Protein AF-A0A8H4JAE1-F1 (afdb_monomer_lite)

pLDDT: mean 81.35, std 15.91, range [33.56, 97.5]

Organism: NCBI:txid78861

Sequence (205 aa):
MHFPTITKVLLCAAVIGTTSALSIEEEMAPHLGVHVDTVYELMNTTDFGALDATKWAATFDQPVDVLATWSEETKMRMFSTLQELLSIEPEKNKRANTQAQINSADADIKGREQKVLKEVTDDEQQDKIRCTSKTNCVLCIGAAGTAGVGVIASCTATALGEEALTAAPTAGWSTAAVIATWVACIAKPVAAFLVATGVCLKTTT

Radius of gyration: 21.87 Å; chains: 1; bounding box: 53×58×67 Å

Secondary structure (DSSP, 8-state):
-------------------PPPPHHHHHHHHHTS-HHHHHHHHH-S--TTS-GGGGHHHHT--HHHHHT--HHHHHHHHHHHHHHH---TTT-S-B-SHHHHHHHHHHHHHHHHHHHHHHHHHHHHHHHHTTT-HHHHHHHHHHHHHHHHHHHHHHHHHHHHHHHHS-TTT-B-HHHHHHHHHHHHHHHHHHHHHHHHHHHHHH-

Foldseek 3Di:
DDDDDDDPPDDPPPPPPPPPPDDLLRLLCVLQVADSVLSVCLLPDPQQLPRQQLRRCLLQVDDSVLSVPDGSVLSNLLSVLLNVLLDDDPVLQDFALDPVNVVVLLVVLVVSLVVVLVVLVVVLVVLLVLLVPDPQLNVQLVVLSVVLNVQLVCLSVVLSVVQVVPDDNPRGGGSSSSSSNSSSSSSHSSSSSSSSNVCSSVVRD

Structure (mmCIF, N/CA/C/O backbone):
data_AF-A0A8H4JAE1-F1
#
_entry.id   AF-A0A8H4JAE1-F1
#
loop_
_atom_site.group_PDB
_atom_site.id
_atom_site.type_symbol
_atom_site.label_atom_id
_atom_site.label_alt_id
_atom_site.label_comp_id
_atom_site.label_asym_id
_atom_site.label_entity_id
_atom_site.label_seq_id
_atom_site.pdbx_PDB_ins_code
_atom_site.Cartn_x
_atom_site.Cartn_y
_atom_site.Cartn_z
_atom_site.occupancy
_atom_site.B_iso_or_equiv
_atom_site.auth_seq_id
_atom_site.auth_comp_id
_atom_site.auth_asym_id
_atom_site.auth_atom_id
_atom_site.pdbx_PDB_model_num
ATOM 1 N N . MET A 1 1 ? 37.209 -48.317 -39.074 1.00 35.75 1 MET A N 1
ATOM 2 C CA . MET A 1 1 ? 36.353 -47.757 -38.007 1.00 35.75 1 MET A CA 1
ATOM 3 C C . MET A 1 1 ? 36.081 -46.305 -38.368 1.00 35.75 1 MET A C 1
ATOM 5 O O . MET A 1 1 ? 37.018 -45.525 -38.408 1.00 35.75 1 MET A O 1
ATOM 9 N N . HIS A 1 2 ? 34.854 -45.994 -38.783 1.00 39.16 2 HIS A N 1
ATOM 10 C CA . HIS A 1 2 ? 34.392 -44.658 -39.175 1.00 39.16 2 HIS A CA 1
ATOM 11 C C . HIS A 1 2 ? 33.361 -44.213 -38.130 1.00 39.16 2 HIS A C 1
ATOM 13 O O . HIS A 1 2 ? 32.398 -44.943 -37.909 1.00 39.16 2 HIS A O 1
ATOM 19 N N . PHE A 1 3 ? 33.557 -43.050 -37.506 1.00 33.56 3 PHE A N 1
ATOM 20 C CA . PHE A 1 3 ? 32.554 -42.381 -36.669 1.00 33.56 3 PHE A CA 1
ATOM 21 C C . PHE A 1 3 ? 32.358 -40.936 -37.169 1.00 33.56 3 PHE A C 1
ATOM 23 O O . PHE A 1 3 ? 33.346 -40.308 -37.550 1.00 33.56 3 PHE A O 1
ATOM 30 N N . PRO A 1 4 ? 31.111 -40.423 -37.229 1.00 46.88 4 PRO A N 1
ATOM 31 C CA . PRO A 1 4 ? 30.768 -39.229 -37.995 1.00 46.88 4 PRO A CA 1
ATOM 32 C C . PRO A 1 4 ? 30.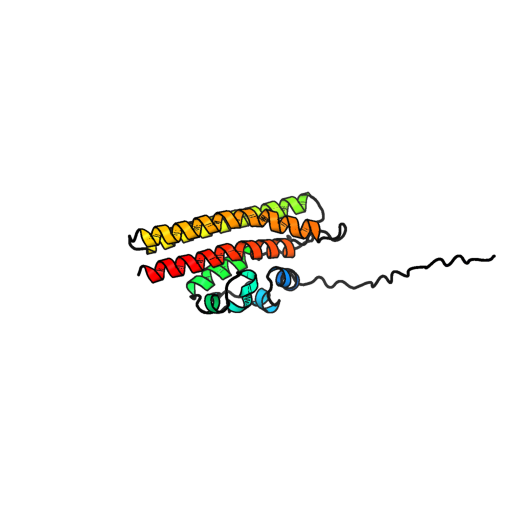827 -37.937 -37.167 1.00 46.88 4 PRO A C 1
ATOM 34 O O . PRO A 1 4 ? 30.416 -37.898 -36.008 1.00 46.88 4 PRO A O 1
ATOM 37 N N . THR A 1 5 ? 31.249 -36.851 -37.811 1.00 44.94 5 THR A N 1
ATOM 38 C CA . THR A 1 5 ? 31.092 -35.474 -37.328 1.00 44.94 5 THR A CA 1
ATOM 39 C C . THR A 1 5 ? 29.678 -34.997 -37.662 1.00 44.94 5 THR A C 1
ATOM 41 O O . THR A 1 5 ? 29.381 -34.713 -38.820 1.00 44.94 5 THR A O 1
ATOM 44 N N . ILE A 1 6 ? 28.787 -34.918 -36.669 1.00 44.47 6 ILE A N 1
ATOM 45 C CA . ILE A 1 6 ? 27.467 -34.284 -36.815 1.00 44.47 6 ILE A CA 1
ATOM 46 C C . ILE A 1 6 ? 27.492 -32.965 -36.045 1.00 44.47 6 ILE A C 1
ATOM 48 O O . ILE A 1 6 ? 27.240 -32.912 -34.841 1.00 44.47 6 ILE A O 1
ATOM 52 N N . THR A 1 7 ? 27.803 -31.887 -36.758 1.00 45.16 7 THR A N 1
ATOM 53 C CA . THR A 1 7 ? 27.639 -30.514 -36.278 1.00 45.16 7 THR A CA 1
ATOM 54 C C . THR A 1 7 ? 26.144 -30.195 -36.258 1.00 45.16 7 THR A C 1
ATOM 56 O O . THR A 1 7 ? 25.541 -29.932 -37.296 1.00 45.16 7 THR A O 1
ATOM 59 N N . LYS A 1 8 ? 25.519 -30.248 -35.076 1.00 41.09 8 LYS A N 1
ATOM 60 C CA . LYS A 1 8 ? 24.163 -29.724 -34.863 1.00 41.09 8 LYS A CA 1
ATOM 61 C C . LYS A 1 8 ? 24.203 -28.200 -34.991 1.00 41.09 8 LYS A C 1
ATOM 63 O O . LYS A 1 8 ? 24.607 -27.509 -34.062 1.00 41.09 8 LYS A O 1
ATOM 68 N N . VAL A 1 9 ? 23.778 -27.684 -36.139 1.00 40.22 9 VAL A N 1
ATOM 69 C CA . VAL A 1 9 ? 23.447 -26.265 -36.310 1.00 40.22 9 VAL A CA 1
ATOM 70 C C . VAL A 1 9 ? 22.113 -26.030 -35.602 1.00 40.22 9 VAL A C 1
ATOM 72 O O . VAL A 1 9 ? 21.061 -26.432 -36.094 1.00 40.22 9 VAL A O 1
ATOM 75 N N . LEU A 1 10 ? 22.164 -25.442 -34.406 1.00 48.41 10 LEU A N 1
ATOM 76 C CA . LEU A 1 10 ? 20.980 -24.960 -33.703 1.00 48.41 10 LEU A CA 1
ATOM 77 C C . LEU A 1 10 ? 20.527 -23.670 -34.407 1.00 48.41 10 LEU A C 1
ATOM 79 O O . LEU A 1 10 ? 21.183 -22.636 -34.291 1.00 48.41 10 LEU A O 1
ATOM 83 N N . LEU A 1 11 ? 19.439 -23.732 -35.177 1.00 39.97 11 LEU A N 1
ATOM 84 C CA . LEU A 1 11 ? 18.759 -22.533 -35.661 1.00 39.97 11 LEU A CA 1
ATOM 85 C C . LEU A 1 11 ? 18.067 -21.857 -34.469 1.00 39.97 11 LEU A C 1
ATOM 87 O O . LEU A 1 11 ? 17.006 -22.299 -34.034 1.00 39.97 11 LEU A O 1
ATOM 91 N N . CYS A 1 12 ? 18.638 -20.766 -33.961 1.00 39.31 12 CYS A N 1
ATOM 92 C CA . CYS A 1 12 ? 17.870 -19.790 -33.196 1.00 39.31 12 CYS A CA 1
ATOM 93 C C . CYS A 1 12 ? 16.979 -19.032 -34.184 1.00 39.31 12 CYS A C 1
ATOM 95 O O . CYS A 1 12 ? 17.438 -18.124 -34.876 1.00 39.31 12 CYS A O 1
ATOM 97 N N . ALA A 1 13 ? 15.711 -19.428 -34.283 1.00 43.59 13 ALA A N 1
ATOM 98 C CA . ALA A 1 13 ? 14.700 -18.605 -34.923 1.00 43.59 13 ALA A CA 1
ATOM 99 C C . ALA A 1 13 ? 14.556 -17.319 -34.096 1.00 43.59 13 ALA A C 1
ATOM 101 O O . ALA A 1 13 ? 13.972 -17.329 -33.014 1.00 43.59 13 ALA A O 1
ATOM 102 N N . ALA A 1 14 ? 15.131 -16.220 -34.584 1.00 44.94 14 ALA A N 1
ATOM 103 C CA . ALA A 1 14 ? 14.826 -14.895 -34.077 1.00 44.94 14 ALA A CA 1
ATOM 104 C C . ALA A 1 14 ? 13.382 -14.582 -34.479 1.00 44.94 14 ALA A C 1
ATOM 106 O O . ALA A 1 14 ? 13.112 -14.108 -35.582 1.00 44.94 14 ALA A O 1
ATOM 107 N N . VAL A 1 15 ? 12.440 -14.904 -33.595 1.00 45.31 15 VAL A N 1
ATOM 108 C CA . VAL A 1 15 ? 11.112 -14.305 -33.647 1.00 45.31 15 VAL A CA 1
ATOM 109 C C . VAL A 1 15 ? 11.346 -12.820 -33.407 1.00 45.31 15 VAL A C 1
ATOM 111 O O . VAL A 1 15 ? 11.632 -12.405 -32.285 1.00 45.31 15 VAL A O 1
ATOM 114 N N . ILE A 1 16 ? 11.289 -12.020 -34.473 1.00 44.53 16 ILE A N 1
ATOM 115 C CA . ILE A 1 16 ? 11.151 -10.569 -34.360 1.00 44.53 16 ILE A CA 1
ATOM 116 C C . ILE A 1 16 ? 9.722 -10.356 -33.866 1.00 44.53 16 ILE A C 1
ATOM 118 O O . ILE A 1 16 ? 8.798 -10.113 -34.638 1.00 44.53 16 ILE A O 1
ATOM 122 N N . GLY A 1 17 ? 9.527 -10.571 -32.568 1.00 38.72 17 GLY A N 1
ATOM 123 C CA . GLY A 1 17 ? 8.334 -10.130 -31.886 1.00 38.72 17 GLY A CA 1
ATOM 124 C C . GLY A 1 17 ? 8.363 -8.617 -31.945 1.00 38.72 17 GLY A C 1
ATOM 125 O O . GLY A 1 17 ? 9.253 -7.989 -31.375 1.00 38.72 17 GLY A O 1
ATOM 126 N N . THR A 1 18 ? 7.416 -8.022 -32.658 1.00 38.41 18 THR A N 1
ATOM 127 C CA . THR A 1 18 ? 7.004 -6.656 -32.366 1.00 38.41 18 THR A CA 1
ATOM 128 C C . THR A 1 18 ? 6.529 -6.671 -30.917 1.00 38.41 18 THR A C 1
ATOM 130 O O . THR A 1 18 ? 5.400 -7.071 -30.642 1.00 38.41 18 THR A O 1
ATOM 133 N N . THR A 1 19 ? 7.417 -6.355 -29.974 1.00 46.00 19 THR A N 1
ATOM 134 C CA . THR A 1 19 ? 7.049 -6.162 -28.576 1.00 46.00 19 THR A CA 1
ATOM 135 C C . THR A 1 19 ? 6.188 -4.912 -28.541 1.00 46.00 19 THR A C 1
ATOM 137 O O . THR A 1 19 ? 6.707 -3.795 -28.509 1.00 46.00 19 THR A O 1
ATOM 140 N N . SER A 1 20 ? 4.872 -5.084 -28.627 1.00 50.28 20 SER A N 1
ATOM 141 C CA . SER A 1 20 ? 3.946 -4.080 -28.123 1.00 50.28 20 SER A CA 1
ATOM 142 C C . SER A 1 20 ? 4.399 -3.793 -26.697 1.00 50.28 20 SER A C 1
ATOM 144 O O . SER A 1 20 ? 4.524 -4.728 -25.904 1.00 50.28 20 SER A O 1
ATOM 146 N N . ALA A 1 21 ? 4.761 -2.546 -26.399 1.00 62.03 21 ALA A N 1
ATOM 147 C CA . ALA A 1 21 ? 5.006 -2.167 -25.018 1.00 62.03 21 ALA A CA 1
ATOM 148 C C . ALA A 1 21 ? 3.713 -2.471 -24.252 1.00 62.03 21 ALA A C 1
ATOM 150 O O . ALA A 1 21 ? 2.661 -1.950 -24.627 1.00 62.03 21 ALA A O 1
ATOM 151 N N . LEU A 1 22 ? 3.791 -3.378 -23.276 1.00 70.12 22 LEU A N 1
ATOM 152 C CA . LEU A 1 22 ? 2.688 -3.651 -22.357 1.00 70.12 22 LEU A CA 1
ATOM 153 C C . LEU A 1 22 ? 2.278 -2.332 -21.695 1.00 70.12 22 LEU A C 1
ATOM 155 O O . LEU A 1 22 ? 3.121 -1.449 -21.487 1.00 70.12 22 LEU A O 1
ATOM 159 N N . SER A 1 23 ? 0.992 -2.181 -21.391 1.00 84.81 23 SER A N 1
ATOM 160 C CA . SER A 1 23 ? 0.546 -1.058 -20.571 1.00 84.81 23 SER A CA 1
ATOM 161 C C . SER A 1 23 ? 1.153 -1.160 -19.165 1.00 84.81 23 SER A C 1
ATOM 163 O O . SER A 1 23 ? 1.586 -2.230 -18.731 1.00 84.81 23 SER A O 1
ATOM 165 N N . ILE A 1 24 ? 1.188 -0.042 -18.434 1.00 84.62 24 ILE A N 1
ATOM 166 C CA . ILE A 1 24 ? 1.699 -0.025 -17.053 1.00 84.62 24 ILE A CA 1
ATOM 167 C C . ILE A 1 24 ? 0.892 -0.998 -16.187 1.00 84.62 24 ILE A C 1
ATOM 169 O O . ILE A 1 24 ? 1.454 -1.743 -15.394 1.00 84.62 24 ILE A O 1
ATOM 173 N N . GLU A 1 25 ? -0.423 -1.029 -16.371 1.00 89.62 25 GLU A N 1
ATOM 174 C CA . GLU A 1 25 ? -1.337 -1.903 -15.646 1.00 89.62 25 GLU A CA 1
ATOM 175 C C . GLU A 1 25 ? -1.077 -3.381 -15.955 1.00 89.62 25 GLU A C 1
ATOM 177 O O . GLU A 1 25 ? -1.068 -4.200 -15.035 1.00 89.62 25 GLU A O 1
ATOM 182 N N . GLU A 1 26 ? -0.828 -3.726 -17.224 1.00 89.19 26 GLU A N 1
ATOM 183 C CA . GLU A 1 26 ? -0.462 -5.089 -17.633 1.00 89.19 26 GLU A CA 1
ATOM 184 C C . GLU A 1 26 ? 0.867 -5.532 -17.010 1.00 89.19 26 GLU A C 1
ATOM 186 O O . GLU A 1 26 ? 1.037 -6.705 -16.675 1.00 89.19 26 GLU A O 1
ATOM 191 N N . GLU A 1 27 ? 1.796 -4.593 -16.828 1.00 87.25 27 GLU A N 1
ATOM 192 C CA . GLU A 1 27 ? 3.079 -4.844 -16.181 1.00 87.25 27 GLU A CA 1
ATOM 193 C C . GLU A 1 27 ? 2.954 -4.960 -14.654 1.00 87.25 27 GLU A C 1
ATOM 195 O O . GLU A 1 27 ? 3.600 -5.814 -14.060 1.00 87.25 27 GLU A O 1
ATOM 200 N N . MET A 1 28 ? 2.091 -4.173 -14.003 1.00 90.19 28 MET A N 1
ATOM 201 C CA . MET A 1 28 ? 1.904 -4.194 -12.543 1.00 90.19 28 MET A CA 1
ATOM 202 C C . MET A 1 28 ? 1.066 -5.376 -12.043 1.00 90.19 28 MET A C 1
ATOM 204 O O . MET A 1 28 ? 1.358 -5.946 -10.990 1.00 90.19 28 MET A O 1
ATOM 208 N N . ALA A 1 29 ? 0.006 -5.738 -12.771 1.00 93.38 29 ALA A N 1
ATOM 209 C CA . ALA A 1 29 ? -0.975 -6.745 -12.366 1.00 93.38 29 ALA A CA 1
ATOM 210 C C . ALA A 1 29 ? -0.372 -8.071 -11.848 1.00 93.38 29 ALA A C 1
ATOM 212 O O . ALA A 1 29 ? -0.774 -8.504 -10.761 1.00 93.38 29 ALA A O 1
ATOM 213 N N . PRO A 1 30 ? 0.608 -8.708 -12.528 1.00 92.38 30 PRO A N 1
ATOM 214 C CA . PRO A 1 30 ? 1.184 -9.960 -12.040 1.00 92.38 30 PRO A CA 1
ATOM 215 C C . PRO A 1 30 ? 1.946 -9.800 -10.717 1.00 92.38 30 PRO A C 1
ATOM 217 O O . PRO A 1 30 ? 1.893 -10.703 -9.886 1.00 92.38 30 PRO A O 1
ATOM 220 N N . HIS A 1 31 ? 2.596 -8.657 -10.486 1.00 90.75 31 HIS A N 1
ATOM 221 C CA . HIS A 1 31 ? 3.328 -8.377 -9.244 1.00 90.75 31 HIS A CA 1
ATOM 222 C C . HIS A 1 31 ? 2.386 -8.094 -8.069 1.00 90.75 31 HIS A C 1
ATOM 224 O O . HIS A 1 31 ? 2.698 -8.404 -6.921 1.00 90.75 31 HIS A O 1
ATOM 230 N N . LEU A 1 32 ? 1.205 -7.544 -8.358 1.00 93.94 32 LEU A N 1
ATOM 231 C CA . LEU A 1 32 ? 0.149 -7.328 -7.372 1.00 93.94 32 LEU A CA 1
ATOM 232 C C . LEU A 1 32 ? -0.690 -8.593 -7.131 1.00 93.94 32 LEU A C 1
ATOM 234 O O . LEU A 1 32 ? -1.400 -8.667 -6.132 1.00 93.94 32 LEU A O 1
ATOM 238 N N . GLY A 1 33 ? -0.616 -9.596 -8.009 1.00 94.88 33 GLY A N 1
ATOM 239 C CA . GLY A 1 33 ? -1.431 -10.809 -7.914 1.00 94.88 33 GLY A CA 1
ATOM 240 C C . GLY A 1 33 ? -2.915 -10.562 -8.205 1.00 94.88 33 GLY A C 1
ATOM 241 O O . GLY A 1 33 ? -3.771 -11.230 -7.626 1.00 94.88 33 GLY A O 1
ATOM 242 N N . VAL A 1 34 ? -3.226 -9.600 -9.080 1.00 96.44 34 VAL A N 1
ATOM 243 C CA . VAL A 1 34 ? -4.599 -9.223 -9.459 1.00 96.44 34 VAL A CA 1
ATOM 244 C C . VAL A 1 34 ? -4.780 -9.245 -10.979 1.00 96.44 34 VAL A C 1
ATOM 246 O O . VAL A 1 34 ? -3.817 -9.350 -11.735 1.00 96.44 34 VAL A O 1
ATOM 249 N N . HIS A 1 35 ? -6.027 -9.154 -11.447 1.00 96.62 35 HIS A N 1
ATOM 250 C CA . HIS A 1 35 ? -6.313 -8.982 -12.874 1.00 96.62 35 HIS A CA 1
ATOM 251 C C . HIS A 1 35 ? -5.985 -7.551 -13.333 1.00 96.62 35 HIS A C 1
ATOM 253 O O . HIS A 1 35 ? -6.140 -6.609 -12.556 1.00 96.62 35 HIS A O 1
ATOM 259 N N . VAL A 1 36 ? -5.599 -7.369 -14.601 1.00 94.81 36 VAL A N 1
ATOM 260 C CA . VAL A 1 36 ? -5.281 -6.041 -15.165 1.00 94.81 36 VAL A CA 1
ATOM 261 C C . VAL A 1 36 ? -6.438 -5.051 -15.012 1.00 94.81 36 VAL A C 1
ATOM 263 O O . VAL A 1 36 ? -6.218 -3.915 -14.602 1.00 94.81 36 VAL A O 1
ATOM 266 N N . ASP A 1 37 ? -7.678 -5.506 -15.217 1.00 96.44 37 ASP A N 1
ATOM 267 C CA . ASP A 1 37 ? -8.874 -4.671 -15.039 1.00 96.44 37 ASP A CA 1
ATOM 268 C C . ASP A 1 37 ? -9.009 -4.148 -13.605 1.00 96.44 37 ASP A C 1
ATOM 270 O O . ASP A 1 37 ? -9.512 -3.050 -13.398 1.00 96.44 37 ASP A O 1
ATOM 274 N N . THR A 1 38 ? -8.537 -4.906 -12.611 1.00 96.31 38 THR A N 1
ATOM 275 C CA . THR A 1 38 ? -8.549 -4.493 -11.204 1.00 96.31 38 THR A CA 1
ATOM 276 C C . THR A 1 38 ? -7.554 -3.357 -10.954 1.00 96.31 38 THR A C 1
ATOM 278 O O . THR A 1 38 ? -7.864 -2.419 -10.220 1.00 96.31 38 THR A O 1
ATOM 281 N N . VAL A 1 39 ? -6.371 -3.412 -11.579 1.00 95.19 39 VAL A N 1
ATOM 282 C CA . VAL A 1 39 ? -5.392 -2.314 -11.520 1.00 95.19 39 VAL A CA 1
ATOM 283 C C . VAL A 1 39 ? -5.945 -1.094 -12.247 1.00 95.19 39 VAL A C 1
ATOM 285 O O . VAL A 1 39 ? -5.921 0.004 -11.702 1.00 95.19 39 VAL A O 1
ATOM 288 N N . TYR A 1 40 ? -6.510 -1.285 -13.439 1.00 94.69 40 TYR A N 1
ATOM 289 C CA . TYR A 1 40 ? -7.129 -0.208 -14.205 1.00 94.69 40 TYR A CA 1
ATOM 290 C C . TYR A 1 40 ? -8.262 0.477 -13.425 1.00 94.69 40 TYR A C 1
ATOM 292 O O . TYR A 1 40 ? -8.308 1.704 -13.362 1.00 94.69 40 TYR A O 1
ATOM 300 N N . GLU A 1 41 ? -9.142 -0.296 -12.783 1.00 95.69 41 GLU A N 1
ATOM 301 C CA . GLU A 1 41 ? -10.219 0.209 -11.923 1.00 95.69 41 GLU A CA 1
ATOM 302 C C . GLU A 1 41 ? -9.662 1.080 -10.784 1.00 95.69 41 GLU A C 1
ATOM 304 O O . GLU A 1 41 ? -10.122 2.206 -10.591 1.00 95.69 41 GLU A O 1
ATOM 309 N N . LEU A 1 42 ? -8.620 0.609 -10.086 1.00 95.94 42 LEU A N 1
ATOM 310 C CA . LEU A 1 42 ? -7.952 1.375 -9.031 1.00 95.94 42 LEU A CA 1
ATOM 311 C C . LEU A 1 42 ? -7.339 2.676 -9.561 1.00 95.94 42 LEU A C 1
ATOM 313 O O . LEU A 1 42 ? -7.511 3.724 -8.946 1.00 95.94 42 LEU A O 1
ATOM 317 N N . MET A 1 43 ? -6.627 2.631 -10.687 1.00 93.56 43 MET A N 1
ATOM 318 C CA . MET A 1 43 ? -5.910 3.796 -11.218 1.00 93.56 43 MET A CA 1
ATOM 319 C C . MET A 1 43 ? -6.844 4.883 -11.767 1.00 93.56 43 MET A C 1
ATOM 321 O O . MET A 1 43 ? -6.431 6.035 -11.875 1.00 93.56 43 MET A O 1
ATOM 325 N N . ASN A 1 44 ? -8.096 4.542 -12.092 1.00 94.25 44 ASN A N 1
ATOM 326 C CA . ASN A 1 44 ? -9.046 5.458 -12.732 1.00 94.25 44 ASN A CA 1
ATOM 327 C C . ASN A 1 44 ? -10.252 5.833 -11.854 1.00 94.25 44 ASN A C 1
ATOM 329 O O . ASN A 1 44 ? -11.088 6.629 -12.286 1.00 94.25 44 ASN A O 1
ATOM 333 N N . THR A 1 45 ? -10.370 5.290 -10.640 1.00 94.69 45 THR A N 1
ATOM 334 C CA . THR A 1 45 ? -11.452 5.649 -9.715 1.00 94.69 45 THR A CA 1
ATOM 335 C C . THR A 1 45 ? -11.083 6.823 -8.805 1.00 94.69 45 THR A C 1
ATOM 337 O O . THR A 1 45 ? -9.920 7.046 -8.467 1.00 94.69 45 THR A O 1
ATOM 340 N N . THR A 1 46 ? -12.108 7.545 -8.354 1.00 92.25 46 THR A N 1
ATOM 341 C CA . THR A 1 46 ? -12.050 8.452 -7.195 1.00 92.25 46 THR A CA 1
ATOM 342 C C . THR A 1 46 ? -12.955 7.985 -6.050 1.00 92.25 46 THR A C 1
ATOM 344 O O . THR A 1 46 ? -12.937 8.576 -4.974 1.00 92.25 46 THR A O 1
ATOM 347 N N . ASP A 1 47 ? -13.776 6.958 -6.286 1.00 94.50 47 ASP A N 1
ATOM 348 C CA . ASP A 1 47 ? -14.653 6.340 -5.293 1.00 94.50 47 ASP A CA 1
ATOM 349 C C . ASP A 1 47 ? -14.038 5.010 -4.851 1.00 94.50 47 ASP A C 1
ATOM 351 O O . ASP A 1 47 ? -14.299 3.942 -5.412 1.00 94.50 47 ASP A O 1
ATOM 355 N N . PHE A 1 48 ? -13.155 5.089 -3.859 1.00 95.00 48 PHE A N 1
ATOM 356 C CA . PHE A 1 48 ? -12.457 3.919 -3.336 1.00 95.00 48 PHE A CA 1
ATOM 357 C C . PHE A 1 48 ? -13.351 3.030 -2.458 1.00 95.00 48 PHE A C 1
ATOM 359 O O . PHE A 1 48 ? -13.053 1.849 -2.284 1.00 95.00 48 PHE A O 1
ATOM 366 N N . GLY A 1 49 ? -14.448 3.563 -1.907 1.00 91.25 49 GLY A N 1
ATOM 367 C CA . GLY A 1 49 ? -15.390 2.794 -1.086 1.00 91.25 49 GLY A CA 1
ATOM 368 C C . GLY A 1 49 ? -16.138 1.728 -1.895 1.00 91.25 49 GLY A C 1
ATOM 369 O O . GLY A 1 49 ? -16.416 0.633 -1.388 1.00 91.25 49 GLY A O 1
ATOM 370 N N . ALA A 1 50 ? -16.385 2.021 -3.175 1.00 93.88 50 ALA A N 1
ATOM 371 C CA . ALA A 1 50 ? -17.029 1.116 -4.122 1.00 93.88 50 ALA A CA 1
ATOM 372 C C . ALA A 1 50 ? -16.136 -0.050 -4.587 1.00 93.88 50 ALA A C 1
ATOM 374 O O . ALA A 1 50 ? -16.660 -1.048 -5.084 1.00 93.88 50 ALA A O 1
ATOM 375 N N . LEU A 1 51 ? -14.813 0.035 -4.403 1.00 96.44 51 LEU A N 1
ATOM 376 C CA . LEU A 1 51 ? -13.892 -1.012 -4.842 1.00 96.44 51 LEU A CA 1
ATOM 377 C C . LEU A 1 51 ? -14.121 -2.333 -4.092 1.00 96.44 51 LEU A C 1
ATOM 379 O O . LEU A 1 51 ? -14.384 -2.384 -2.881 1.00 96.44 51 LEU A O 1
ATOM 383 N N . ASP A 1 52 ? -13.976 -3.435 -4.826 1.00 96.88 52 ASP A N 1
ATOM 384 C CA . ASP A 1 52 ? -14.042 -4.783 -4.273 1.00 96.88 52 ASP A CA 1
ATOM 385 C C . ASP A 1 52 ? -12.676 -5.209 -3.713 1.00 96.88 52 ASP A C 1
ATOM 387 O O . ASP A 1 52 ? -11.781 -5.641 -4.444 1.00 96.88 52 ASP A O 1
ATOM 391 N N . ALA A 1 53 ? -12.534 -5.115 -2.387 1.00 96.88 53 ALA A N 1
ATOM 392 C CA . ALA A 1 53 ? -11.333 -5.523 -1.662 1.00 96.88 53 ALA A CA 1
ATOM 393 C C . ALA A 1 53 ? -10.979 -7.003 -1.847 1.00 96.88 53 ALA A C 1
ATOM 395 O O . ALA A 1 53 ? -9.804 -7.354 -1.787 1.00 96.88 53 ALA A O 1
ATOM 396 N N . THR A 1 54 ? -11.951 -7.872 -2.132 1.00 97.50 54 THR A N 1
ATOM 397 C CA . THR A 1 54 ? -11.696 -9.314 -2.260 1.00 97.50 54 THR A CA 1
ATOM 398 C C . THR A 1 54 ? -10.835 -9.655 -3.475 1.00 97.50 54 THR A C 1
ATOM 400 O O . THR A 1 54 ? -10.064 -10.616 -3.428 1.00 97.50 54 THR A O 1
ATOM 403 N N . LYS A 1 55 ? -10.871 -8.819 -4.524 1.00 97.50 55 LYS A N 1
ATOM 404 C CA . LYS A 1 55 ? -10.006 -8.948 -5.708 1.00 97.50 55 LYS A CA 1
ATOM 405 C C . LYS A 1 55 ? -8.518 -8.762 -5.391 1.00 97.50 55 LYS A C 1
ATOM 407 O O . LYS A 1 55 ? -7.687 -9.165 -6.195 1.00 97.50 55 LYS A O 1
ATOM 412 N N . TRP A 1 56 ? -8.191 -8.172 -4.240 1.00 97.31 56 TRP A N 1
ATOM 413 C CA . TRP A 1 56 ? -6.835 -7.816 -3.808 1.00 97.31 56 TRP A CA 1
ATOM 414 C C . TRP A 1 56 ? -6.287 -8.744 -2.713 1.00 97.31 56 TRP A C 1
ATOM 416 O O . TRP A 1 56 ? -5.272 -8.442 -2.087 1.00 97.31 56 TRP A O 1
ATOM 426 N N . ALA A 1 57 ? -6.932 -9.893 -2.470 1.00 96.50 57 ALA A N 1
ATOM 427 C CA . ALA A 1 57 ? -6.553 -10.814 -1.396 1.00 96.50 57 ALA A CA 1
ATOM 428 C C . ALA A 1 57 ? -5.084 -11.259 -1.449 1.00 96.50 57 ALA A C 1
ATOM 430 O O . ALA A 1 57 ? -4.422 -11.307 -0.414 1.00 96.50 57 ALA A O 1
ATOM 431 N N . ALA A 1 58 ? -4.557 -11.517 -2.649 1.00 94.75 58 ALA 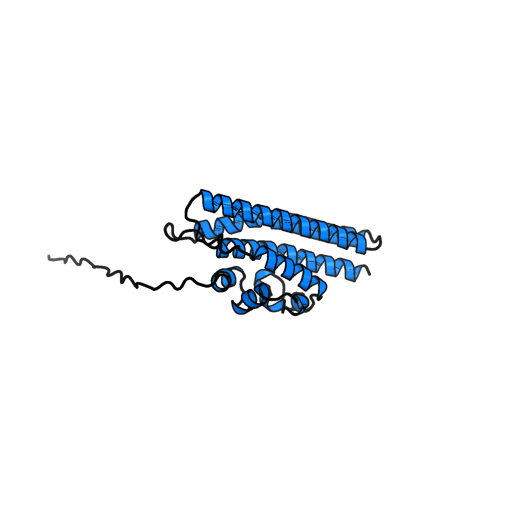A N 1
ATOM 432 C CA . ALA A 1 58 ? -3.150 -11.864 -2.836 1.00 94.75 58 ALA A CA 1
ATOM 433 C C . ALA A 1 58 ? -2.209 -10.697 -2.489 1.00 94.75 58 ALA A C 1
ATOM 435 O O . ALA A 1 58 ? -1.188 -10.902 -1.834 1.00 94.75 58 ALA A O 1
ATOM 436 N N . THR A 1 59 ? -2.572 -9.472 -2.883 1.00 95.38 59 THR A N 1
ATOM 437 C CA . THR A 1 59 ? -1.795 -8.258 -2.599 1.00 95.38 59 THR A CA 1
ATOM 438 C C . THR A 1 59 ? -1.742 -7.967 -1.103 1.00 95.38 59 THR A C 1
ATOM 440 O O . THR A 1 59 ? -0.693 -7.618 -0.571 1.00 95.38 59 THR A O 1
ATOM 443 N N . PHE A 1 60 ? -2.876 -8.112 -0.418 1.00 95.88 60 PHE A N 1
ATOM 444 C CA . PHE A 1 60 ? -3.016 -7.780 1.000 1.00 95.88 60 PHE A CA 1
ATOM 445 C C . PHE A 1 60 ? -2.584 -8.906 1.935 1.00 95.88 60 PHE A C 1
ATOM 447 O O . PHE A 1 60 ? -2.391 -8.658 3.123 1.00 95.88 60 PHE A O 1
ATOM 454 N N . ASP A 1 61 ? -2.429 -10.125 1.414 1.00 95.94 61 ASP A N 1
ATOM 455 C CA . ASP A 1 61 ? -2.192 -11.332 2.211 1.00 95.94 61 ASP A CA 1
ATOM 456 C C . ASP A 1 61 ? -3.226 -11.463 3.343 1.00 95.94 61 ASP A C 1
ATOM 458 O O . ASP A 1 61 ? -2.908 -11.707 4.507 1.00 95.94 61 ASP A O 1
ATOM 462 N N . GLN A 1 62 ? -4.492 -11.206 2.994 1.00 94.19 62 GLN A N 1
ATOM 463 C CA . GLN A 1 62 ? -5.632 -11.263 3.904 1.00 94.19 62 GLN A CA 1
ATOM 464 C C . GLN A 1 62 ? -6.686 -12.247 3.382 1.00 94.19 62 GLN A C 1
ATOM 466 O O . GLN A 1 62 ? -6.926 -12.313 2.172 1.00 94.19 62 GLN A O 1
ATOM 471 N N . PRO A 1 63 ? -7.373 -12.977 4.277 1.00 95.31 63 PRO A N 1
ATOM 472 C CA . PRO A 1 63 ? -8.504 -13.813 3.898 1.00 95.31 63 PRO A CA 1
ATOM 473 C C . PRO A 1 63 ? -9.632 -13.011 3.228 1.00 95.31 63 PRO A C 1
ATOM 475 O O . PRO A 1 63 ? -9.947 -11.890 3.629 1.00 95.31 63 PRO A O 1
ATOM 478 N N . VAL A 1 64 ? -10.282 -13.604 2.223 1.00 96.25 64 VAL A N 1
ATOM 479 C CA . VAL A 1 64 ? -11.377 -12.967 1.465 1.00 96.25 64 VAL A CA 1
ATOM 480 C C . VAL A 1 64 ? -12.541 -12.550 2.369 1.00 96.25 64 VAL A C 1
ATOM 482 O O . VAL A 1 64 ? -13.130 -11.493 2.161 1.00 96.25 64 VAL A O 1
ATOM 485 N N . ASP A 1 65 ? -12.861 -13.346 3.388 1.00 95.25 65 ASP A N 1
ATOM 486 C CA . ASP A 1 65 ? -13.902 -13.044 4.371 1.00 95.25 65 ASP A CA 1
ATOM 487 C C . ASP A 1 65 ? -13.545 -11.837 5.247 1.00 95.25 65 ASP A C 1
ATOM 489 O O . ASP A 1 65 ? -14.414 -11.015 5.524 1.00 95.25 65 ASP A O 1
ATOM 493 N N . VAL A 1 66 ? -12.270 -11.660 5.609 1.00 94.19 66 VAL A N 1
ATOM 494 C CA . VAL A 1 66 ? -11.799 -10.449 6.302 1.00 94.19 66 VAL A CA 1
ATOM 495 C C . VAL A 1 66 ? -11.975 -9.224 5.402 1.00 94.19 66 VAL A C 1
ATOM 497 O O . VAL A 1 66 ? -12.559 -8.227 5.828 1.00 94.19 66 VAL A O 1
ATOM 500 N N . LEU A 1 67 ? -11.550 -9.311 4.140 1.00 95.25 67 LEU A N 1
ATOM 501 C CA . LEU A 1 67 ? -11.639 -8.209 3.174 1.00 95.25 67 LEU A CA 1
ATOM 502 C C . LEU A 1 67 ? -13.082 -7.829 2.832 1.00 95.25 67 LEU A C 1
ATOM 504 O O . LEU A 1 67 ? -13.396 -6.649 2.690 1.00 95.25 67 LEU A O 1
ATOM 508 N N . ALA A 1 68 ? -13.985 -8.807 2.764 1.00 95.75 68 ALA A N 1
ATOM 509 C CA . ALA A 1 68 ? -15.408 -8.566 2.539 1.00 95.75 68 ALA A CA 1
ATOM 510 C C . ALA A 1 68 ? -16.068 -7.770 3.679 1.00 95.75 68 ALA A C 1
ATOM 512 O O . ALA A 1 68 ? -17.111 -7.151 3.474 1.00 95.75 68 ALA A O 1
ATOM 513 N N . THR A 1 69 ? -15.469 -7.767 4.875 1.00 94.00 69 THR A N 1
ATOM 514 C CA . THR A 1 69 ? -15.969 -7.013 6.038 1.00 94.00 69 THR A CA 1
ATOM 515 C C . THR A 1 69 ? -15.364 -5.619 6.179 1.00 94.00 69 THR A C 1
ATOM 517 O O . THR A 1 69 ? -15.726 -4.893 7.108 1.00 94.00 69 THR A O 1
ATOM 520 N N . TRP A 1 70 ? -14.452 -5.225 5.285 1.00 93.50 70 TRP A N 1
ATOM 521 C CA . TRP A 1 70 ? -13.848 -3.899 5.328 1.00 93.50 70 TRP A CA 1
ATOM 522 C C . TRP A 1 70 ? -14.899 -2.804 5.167 1.00 93.50 70 TRP A C 1
ATOM 524 O O . TRP A 1 70 ? -15.700 -2.805 4.230 1.00 93.50 70 TRP A O 1
ATOM 534 N N . SER A 1 71 ? -14.855 -1.844 6.089 1.00 92.00 71 SER A N 1
ATOM 535 C CA . SER A 1 71 ? -15.682 -0.643 6.023 1.00 92.00 71 SER A CA 1
ATOM 536 C C . SER A 1 71 ? -15.279 0.243 4.841 1.00 92.00 71 SER A C 1
ATOM 538 O O . SER A 1 71 ? -14.145 0.170 4.365 1.00 92.00 71 SER A O 1
ATOM 540 N N . GLU A 1 72 ? -16.176 1.129 4.404 1.00 92.88 72 GLU A N 1
ATOM 541 C CA . GLU A 1 72 ? -15.847 2.144 3.392 1.00 92.88 72 GLU A CA 1
ATOM 542 C C . GLU A 1 72 ? -14.651 3.004 3.819 1.00 92.88 72 GLU A C 1
ATOM 544 O O . GLU A 1 72 ? -13.778 3.266 3.001 1.00 92.88 72 GLU A O 1
ATOM 549 N N . GLU A 1 73 ? -14.549 3.367 5.104 1.00 89.44 73 GLU A N 1
ATOM 550 C CA . GLU A 1 73 ? -13.403 4.108 5.650 1.00 89.44 73 GLU A CA 1
ATOM 551 C C . GLU A 1 73 ? -12.090 3.325 5.461 1.00 89.44 73 GLU A C 1
ATOM 553 O O . GLU A 1 73 ? -11.099 3.879 4.991 1.00 89.44 73 GLU A O 1
ATOM 558 N N . THR A 1 74 ? -12.093 2.022 5.756 1.00 91.56 74 THR A N 1
ATOM 559 C CA . THR A 1 74 ? -10.928 1.140 5.568 1.00 91.56 74 THR A CA 1
ATOM 560 C C . THR A 1 74 ? -10.528 1.035 4.099 1.00 91.56 74 THR A C 1
ATOM 562 O O . THR A 1 74 ? -9.347 1.154 3.775 1.00 91.56 74 THR A O 1
ATOM 565 N N . LYS A 1 75 ? -11.503 0.838 3.204 1.00 94.81 75 LYS A N 1
ATOM 566 C CA . LYS A 1 75 ? -11.257 0.778 1.759 1.00 94.81 75 LYS A CA 1
ATOM 567 C C . LYS A 1 75 ? -10.712 2.098 1.230 1.00 94.81 75 LYS A C 1
ATOM 569 O O . LYS A 1 75 ? -9.742 2.079 0.483 1.00 94.81 75 LYS A O 1
ATOM 574 N N . MET A 1 76 ? -11.299 3.221 1.651 1.00 93.12 76 MET A N 1
ATOM 575 C CA . MET A 1 76 ? -10.845 4.561 1.286 1.00 93.12 76 MET A CA 1
ATOM 576 C C . MET A 1 76 ? -9.376 4.748 1.634 1.00 93.12 76 MET A C 1
ATOM 578 O O . MET A 1 76 ? -8.603 5.049 0.735 1.00 93.12 76 MET A O 1
ATOM 582 N N . ARG A 1 77 ? -8.987 4.493 2.890 1.00 90.00 77 ARG A N 1
ATOM 583 C CA . ARG A 1 77 ? -7.589 4.619 3.326 1.00 90.00 77 ARG A CA 1
ATOM 584 C C . ARG A 1 77 ? -6.662 3.689 2.541 1.00 90.00 77 ARG A C 1
ATOM 586 O O . ARG A 1 77 ? -5.656 4.133 2.000 1.00 90.00 77 ARG A O 1
ATOM 593 N N . MET A 1 78 ? -7.016 2.407 2.432 1.00 94.50 78 MET A N 1
ATOM 594 C CA . MET A 1 78 ? -6.144 1.422 1.791 1.00 94.50 78 MET A CA 1
ATOM 595 C C . MET A 1 78 ? -5.939 1.711 0.302 1.00 94.50 78 MET A C 1
ATOM 597 O O . MET A 1 78 ? -4.809 1.730 -0.185 1.00 94.50 78 MET A O 1
ATOM 601 N N . PHE A 1 79 ? -7.025 1.933 -0.437 1.00 96.12 79 PHE A N 1
ATOM 602 C CA . PHE A 1 79 ? -6.955 2.109 -1.881 1.00 96.12 79 PHE A CA 1
ATOM 603 C C . PHE A 1 79 ? -6.465 3.493 -2.295 1.00 96.12 79 PHE A C 1
ATOM 605 O O . PHE A 1 79 ? -5.791 3.578 -3.319 1.00 96.12 79 PHE A O 1
ATOM 612 N N . SER A 1 80 ? -6.700 4.549 -1.505 1.00 93.69 80 SER A N 1
ATOM 613 C CA . SER A 1 80 ? -6.065 5.844 -1.774 1.00 93.69 80 SER A CA 1
ATOM 614 C C . SER A 1 80 ? -4.548 5.745 -1.649 1.00 93.69 80 SER A C 1
ATOM 616 O O . SER A 1 80 ? -3.832 6.203 -2.538 1.00 93.69 80 SER A O 1
ATOM 618 N N . THR A 1 81 ? -4.057 5.080 -0.595 1.00 91.81 81 THR A N 1
ATOM 619 C CA . THR A 1 81 ? -2.622 4.832 -0.424 1.00 91.81 81 THR A CA 1
ATOM 620 C C . THR A 1 81 ? -2.098 3.969 -1.573 1.00 91.81 81 THR A C 1
ATOM 622 O O . THR A 1 81 ? -1.119 4.339 -2.209 1.00 91.81 81 THR A O 1
ATOM 625 N N . LEU A 1 82 ? -2.766 2.869 -1.938 1.00 94.00 82 LEU A N 1
ATOM 626 C CA . LEU A 1 82 ? -2.335 2.030 -3.065 1.00 94.00 82 LEU A CA 1
ATOM 627 C C . LEU A 1 82 ? -2.259 2.789 -4.397 1.00 94.00 82 LEU A C 1
ATOM 629 O O . LEU A 1 82 ? -1.257 2.663 -5.099 1.00 94.00 82 LEU A O 1
ATOM 633 N N . GLN A 1 83 ? -3.287 3.569 -4.742 1.00 94.00 83 GLN A N 1
ATOM 634 C CA . GLN A 1 83 ? -3.311 4.351 -5.981 1.00 94.00 83 GLN A CA 1
ATOM 635 C C . GLN A 1 83 ? -2.158 5.359 -6.010 1.00 94.00 83 GLN A C 1
ATOM 637 O O . GLN A 1 83 ? -1.460 5.481 -7.018 1.00 94.00 83 GLN A O 1
ATOM 642 N N . GLU A 1 84 ? -1.918 6.056 -4.900 1.00 91.38 84 GLU A N 1
ATOM 643 C CA . GLU A 1 84 ? -0.807 6.993 -4.797 1.00 91.38 84 GLU A CA 1
ATOM 644 C C . GLU A 1 84 ? 0.547 6.293 -4.977 1.00 91.38 84 GLU A C 1
ATOM 646 O O . GLU A 1 84 ? 1.396 6.748 -5.751 1.00 91.38 84 GLU A O 1
ATOM 651 N N . LEU A 1 85 ? 0.751 5.155 -4.313 1.00 90.06 85 LEU A N 1
ATOM 652 C CA . LEU A 1 85 ? 2.013 4.428 -4.384 1.00 90.06 85 LEU A CA 1
ATOM 653 C C . LEU A 1 85 ? 2.284 3.834 -5.765 1.00 90.06 85 LEU A C 1
ATOM 655 O O . LEU A 1 85 ? 3.438 3.829 -6.192 1.00 90.06 85 LEU A O 1
ATOM 659 N N . LEU A 1 86 ? 1.238 3.393 -6.465 1.00 90.50 86 LEU A N 1
ATOM 660 C CA . LEU A 1 86 ? 1.312 2.862 -7.827 1.00 90.50 86 LEU A CA 1
ATOM 661 C C . LEU A 1 86 ? 1.354 3.952 -8.902 1.00 90.50 86 LEU A C 1
ATOM 663 O O . LEU A 1 86 ? 1.619 3.653 -10.062 1.00 90.50 86 LEU A O 1
ATOM 667 N N . SER A 1 87 ? 1.123 5.217 -8.553 1.00 87.81 87 SER A N 1
ATOM 668 C CA . SER A 1 87 ? 1.175 6.311 -9.523 1.00 87.81 87 SER A CA 1
ATOM 669 C C . SER A 1 87 ? 2.611 6.565 -9.981 1.00 87.81 87 SER A C 1
ATOM 671 O O . SER A 1 87 ? 3.432 7.112 -9.240 1.00 87.81 87 SER A O 1
ATOM 673 N N . ILE A 1 88 ? 2.912 6.184 -11.225 1.00 79.31 88 ILE A N 1
ATOM 674 C CA . ILE A 1 88 ? 4.210 6.390 -11.877 1.00 79.31 88 ILE A CA 1
ATOM 675 C C . ILE A 1 88 ? 4.076 7.501 -12.910 1.00 79.31 88 ILE A C 1
ATOM 677 O O . ILE A 1 88 ? 3.252 7.430 -13.820 1.00 79.31 88 ILE A O 1
ATOM 681 N N . GLU A 1 89 ? 4.925 8.522 -12.805 1.00 74.50 89 GLU A N 1
ATOM 682 C CA . GLU A 1 89 ? 5.011 9.556 -13.834 1.00 74.50 89 GLU A CA 1
ATOM 683 C C . GLU A 1 89 ? 5.458 8.923 -15.165 1.00 74.50 89 GLU A C 1
ATOM 685 O O . GLU A 1 89 ? 6.439 8.173 -15.178 1.00 74.50 89 GLU A O 1
ATOM 690 N N . PRO A 1 90 ? 4.820 9.238 -16.308 1.00 67.56 90 PRO A N 1
ATOM 691 C CA . PRO A 1 90 ? 5.161 8.632 -17.599 1.00 67.56 90 PRO A CA 1
ATOM 692 C C . PRO A 1 90 ? 6.647 8.748 -17.970 1.00 67.56 90 PRO A C 1
ATOM 694 O O . PRO A 1 90 ? 7.207 7.869 -18.621 1.00 67.56 90 PRO A O 1
ATOM 697 N N . GLU A 1 91 ? 7.314 9.814 -17.523 1.00 66.62 91 GLU A N 1
ATOM 698 C CA . GLU A 1 91 ? 8.747 10.036 -17.739 1.00 66.62 91 GLU A CA 1
ATOM 699 C C . GLU A 1 91 ? 9.636 9.034 -16.983 1.00 66.62 91 GLU A C 1
ATOM 701 O O . GLU A 1 91 ? 10.725 8.698 -17.458 1.00 66.62 91 GLU A O 1
ATOM 706 N N . LYS A 1 92 ? 9.145 8.533 -15.842 1.00 66.25 92 LYS A N 1
ATOM 707 C CA . LYS A 1 92 ? 9.776 7.524 -14.981 1.00 66.25 92 LYS A CA 1
ATOM 708 C C . LYS A 1 92 ? 9.390 6.094 -15.368 1.00 66.25 92 LYS A C 1
ATOM 710 O O . LYS A 1 92 ? 10.084 5.155 -14.974 1.00 66.25 92 LYS A O 1
ATOM 715 N N . ASN A 1 93 ? 8.356 5.919 -16.195 1.00 68.69 93 ASN A N 1
ATOM 716 C CA . ASN A 1 93 ? 7.953 4.630 -16.760 1.00 68.69 93 ASN A CA 1
ATOM 717 C C . ASN A 1 93 ? 8.850 4.200 -17.938 1.00 68.69 93 ASN A C 1
ATOM 719 O O . ASN A 1 93 ? 8.404 3.926 -19.052 1.00 68.69 93 ASN A O 1
ATOM 723 N N . LYS A 1 94 ? 10.161 4.204 -17.713 1.00 69.94 94 LYS A N 1
ATOM 724 C CA . LYS A 1 94 ? 11.156 3.711 -18.663 1.00 69.94 94 LYS A CA 1
ATOM 725 C C . LYS A 1 94 ? 11.982 2.652 -17.982 1.00 69.94 94 LYS A C 1
ATOM 727 O O . LYS A 1 94 ? 12.249 2.742 -16.787 1.00 69.94 94 LYS A O 1
ATOM 732 N N . ARG A 1 95 ? 12.450 1.689 -18.772 1.00 71.56 95 ARG A N 1
ATOM 733 C CA . ARG A 1 95 ? 13.367 0.695 -18.241 1.00 71.56 95 ARG A CA 1
ATOM 734 C C . ARG A 1 95 ? 14.677 1.353 -17.820 1.00 71.56 95 ARG A C 1
ATOM 736 O O . ARG A 1 95 ? 15.336 1.996 -18.640 1.00 71.56 95 ARG A O 1
ATOM 743 N N . ALA A 1 96 ? 15.047 1.193 -16.556 1.00 71.38 96 ALA A N 1
ATOM 744 C CA . ALA A 1 96 ? 16.312 1.669 -16.029 1.00 71.38 96 ALA A CA 1
ATOM 745 C C . ALA A 1 96 ? 17.440 0.755 -16.526 1.00 71.38 96 ALA A C 1
ATOM 747 O O . ALA A 1 96 ? 17.462 -0.443 -16.255 1.00 71.38 96 ALA A O 1
ATOM 748 N N . ASN A 1 97 ? 18.384 1.309 -17.277 1.00 74.06 97 ASN A N 1
ATOM 749 C CA . ASN A 1 97 ? 19.543 0.590 -17.812 1.00 74.06 97 ASN A CA 1
ATOM 750 C C . ASN A 1 97 ? 20.879 1.200 -17.364 1.00 74.06 97 ASN A C 1
ATOM 752 O O . ASN A 1 97 ? 21.943 0.725 -17.755 1.00 74.06 97 ASN A O 1
ATOM 756 N N . THR A 1 98 ? 20.832 2.241 -16.531 1.00 77.56 98 THR A N 1
ATOM 757 C CA . THR A 1 98 ? 22.011 2.884 -15.947 1.00 77.56 98 THR A CA 1
ATOM 758 C C . THR A 1 98 ? 21.927 2.900 -14.427 1.00 77.56 98 THR A C 1
ATOM 760 O O . THR A 1 98 ? 20.845 3.008 -13.850 1.00 77.56 98 THR A O 1
ATOM 763 N N . GLN A 1 99 ? 23.088 2.892 -13.767 1.00 77.50 99 GLN A N 1
ATOM 764 C CA . GLN A 1 99 ? 23.160 3.009 -12.309 1.00 77.50 99 GLN A CA 1
ATOM 765 C C . GLN A 1 99 ? 22.489 4.293 -11.794 1.00 77.50 99 GLN A C 1
ATOM 767 O O . GLN A 1 99 ? 21.879 4.284 -10.732 1.00 77.50 99 GLN A O 1
ATOM 772 N N . ALA A 1 100 ? 22.558 5.393 -12.551 1.00 79.50 100 ALA A N 1
ATOM 773 C CA . ALA A 1 100 ? 21.908 6.649 -12.183 1.00 79.50 100 ALA A CA 1
ATOM 774 C C . ALA A 1 100 ? 20.373 6.527 -12.147 1.00 79.50 100 ALA A C 1
ATOM 776 O O . ALA A 1 100 ? 19.745 7.035 -11.223 1.00 79.50 100 ALA A O 1
ATOM 777 N N . GLN A 1 101 ? 19.773 5.822 -13.111 1.00 75.69 101 GLN A N 1
ATOM 778 C CA . GLN A 1 101 ? 18.328 5.570 -13.128 1.00 75.69 101 GLN A CA 1
ATOM 779 C C . GLN A 1 101 ? 17.904 4.621 -12.004 1.00 75.69 101 GLN A C 1
ATOM 781 O O . GLN A 1 101 ? 16.893 4.874 -11.360 1.00 75.69 101 GLN A O 1
ATOM 786 N N . ILE A 1 102 ? 18.700 3.584 -11.724 1.00 75.50 102 ILE A N 1
ATOM 787 C CA . ILE A 1 102 ? 18.452 2.668 -10.599 1.00 75.50 102 ILE A CA 1
ATOM 788 C C . ILE A 1 102 ? 18.497 3.435 -9.272 1.00 75.50 102 ILE A C 1
ATOM 790 O O . ILE A 1 102 ? 17.580 3.324 -8.467 1.00 75.50 102 ILE A O 1
ATOM 794 N N . ASN A 1 103 ? 19.510 4.283 -9.069 1.00 81.25 103 ASN A N 1
ATOM 795 C CA . ASN A 1 103 ? 19.617 5.119 -7.871 1.00 81.25 103 ASN A CA 1
ATOM 796 C C . ASN A 1 103 ? 18.452 6.117 -7.758 1.00 81.25 103 ASN A C 1
ATOM 798 O O . ASN A 1 103 ? 18.000 6.4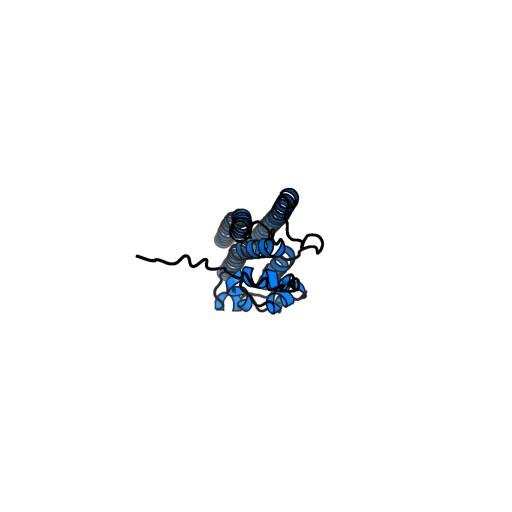16 -6.657 1.00 81.25 103 ASN A O 1
ATOM 802 N N . SER A 1 104 ? 17.962 6.639 -8.887 1.00 80.56 104 SER A N 1
ATOM 803 C CA . SER A 1 104 ? 16.786 7.512 -8.906 1.00 80.56 104 SER A CA 1
ATOM 804 C C . SER A 1 104 ? 15.507 6.763 -8.528 1.00 80.56 104 SER A C 1
ATOM 806 O O . SER A 1 104 ? 14.688 7.325 -7.809 1.00 80.56 104 SER A O 1
ATOM 808 N N . ALA A 1 105 ? 15.330 5.525 -8.997 1.00 77.12 105 ALA A N 1
ATOM 809 C CA . ALA A 1 105 ? 14.193 4.683 -8.629 1.00 77.12 105 ALA A CA 1
ATOM 810 C C . ALA A 1 105 ? 14.245 4.288 -7.144 1.00 77.12 105 ALA A C 1
ATOM 812 O O . ALA A 1 105 ? 13.241 4.404 -6.453 1.00 77.12 105 ALA A O 1
ATOM 813 N N . ASP A 1 106 ? 15.424 3.923 -6.626 1.00 82.38 106 ASP A N 1
ATOM 814 C CA . ASP A 1 106 ? 15.644 3.670 -5.193 1.00 82.38 106 ASP A CA 1
ATOM 815 C C . ASP A 1 106 ? 15.299 4.902 -4.337 1.00 82.38 106 ASP A C 1
ATOM 817 O O . ASP A 1 106 ? 14.623 4.786 -3.317 1.00 82.38 106 ASP A O 1
ATOM 821 N N . ALA A 1 107 ? 15.701 6.102 -4.769 1.00 84.75 107 ALA A N 1
ATOM 822 C CA . ALA A 1 107 ? 15.353 7.340 -4.075 1.00 84.75 107 ALA A CA 1
ATOM 823 C C . ALA A 1 107 ? 13.841 7.642 -4.107 1.00 84.75 107 ALA A C 1
ATOM 825 O O . ALA A 1 107 ? 13.295 8.073 -3.092 1.00 84.75 107 ALA A O 1
ATOM 826 N N . ASP A 1 108 ? 13.165 7.404 -5.238 1.00 84.56 108 ASP A N 1
ATOM 827 C CA . ASP A 1 108 ? 11.708 7.574 -5.373 1.00 84.56 108 ASP A CA 1
ATOM 828 C C . ASP A 1 108 ? 10.959 6.601 -4.448 1.00 84.56 108 ASP A C 1
ATOM 830 O O . ASP A 1 108 ? 10.114 7.024 -3.660 1.00 84.56 108 ASP A O 1
ATOM 834 N N . ILE A 1 109 ? 11.351 5.323 -4.453 1.00 85.69 109 ILE A N 1
ATOM 835 C CA . ILE A 1 109 ? 10.794 4.277 -3.587 1.00 85.69 109 ILE A CA 1
ATOM 836 C C . ILE A 1 109 ? 10.993 4.627 -2.110 1.00 85.69 109 ILE A C 1
ATOM 838 O O . ILE A 1 109 ? 10.036 4.585 -1.343 1.00 85.69 109 ILE A O 1
ATOM 842 N N . LYS A 1 110 ? 12.192 5.063 -1.705 1.00 87.19 110 LYS A N 1
ATOM 843 C CA . LYS A 1 110 ? 12.454 5.516 -0.327 1.00 87.19 110 LYS A CA 1
ATOM 844 C C . LYS A 1 110 ? 11.619 6.731 0.067 1.00 87.19 110 LYS A C 1
ATOM 846 O O . LYS A 1 110 ? 11.168 6.818 1.206 1.00 87.19 110 LYS A O 1
ATOM 851 N N . GLY A 1 111 ? 11.408 7.672 -0.853 1.00 87.50 111 GLY A N 1
ATOM 852 C CA . GLY A 1 111 ? 10.533 8.821 -0.619 1.00 87.50 111 GLY A CA 1
ATOM 853 C C . GLY A 1 111 ? 9.088 8.390 -0.358 1.00 87.50 111 GLY A C 1
ATOM 854 O O . GLY A 1 111 ? 8.467 8.845 0.605 1.00 87.50 111 GLY A O 1
ATOM 855 N N . ARG A 1 112 ? 8.575 7.457 -1.167 1.00 89.75 112 ARG A N 1
ATOM 856 C CA . ARG A 1 112 ? 7.243 6.864 -0.981 1.00 89.75 112 ARG A CA 1
ATOM 857 C C . ARG A 1 112 ? 7.159 6.052 0.312 1.00 89.75 112 ARG A C 1
ATOM 859 O O . ARG A 1 112 ? 6.176 6.166 1.032 1.00 89.75 112 ARG A O 1
ATOM 866 N N . GLU A 1 113 ? 8.200 5.298 0.653 1.00 88.62 113 GLU A N 1
ATOM 867 C CA . GLU A 1 113 ? 8.293 4.535 1.903 1.00 88.62 113 GLU A CA 1
ATOM 868 C C . GLU A 1 113 ? 8.155 5.447 3.121 1.00 88.62 113 GLU A C 1
ATOM 870 O O . GLU A 1 113 ? 7.312 5.211 3.981 1.00 88.62 113 GLU A O 1
ATOM 875 N N . GLN A 1 114 ? 8.919 6.542 3.164 1.00 88.88 114 GLN A N 1
ATOM 876 C CA . GLN A 1 114 ? 8.819 7.529 4.240 1.00 88.88 114 GLN A CA 1
ATOM 877 C C . GLN A 1 114 ? 7.422 8.143 4.333 1.00 88.88 114 GLN A C 1
ATOM 879 O O . GLN A 1 114 ? 6.936 8.393 5.438 1.00 88.88 114 GLN A O 1
ATOM 884 N N . LYS A 1 115 ? 6.770 8.370 3.189 1.00 89.94 115 LYS A N 1
ATOM 885 C CA . LYS A 1 115 ? 5.398 8.866 3.154 1.00 89.94 115 LYS A CA 1
ATOM 886 C C . LYS A 1 115 ? 4.416 7.856 3.758 1.00 89.94 115 LYS A C 1
ATOM 888 O O . LYS A 1 115 ? 3.672 8.238 4.654 1.00 89.94 115 LYS A O 1
ATOM 893 N N . VAL A 1 116 ? 4.463 6.584 3.361 1.00 88.81 116 VAL A 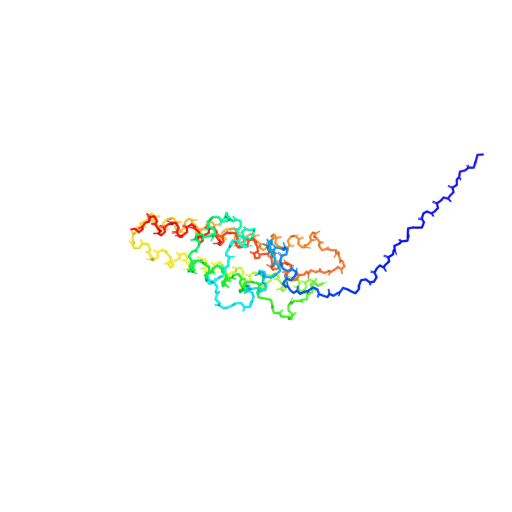N 1
ATOM 894 C CA . VAL A 1 116 ? 3.586 5.542 3.933 1.00 88.81 116 VAL A CA 1
ATOM 895 C C . VAL A 1 116 ? 3.845 5.353 5.423 1.00 88.81 116 VAL A C 1
ATOM 897 O O . VAL A 1 116 ? 2.908 5.247 6.206 1.00 88.81 116 VAL A O 1
ATOM 900 N N . LEU A 1 117 ? 5.111 5.346 5.847 1.00 89.38 117 LEU A N 1
ATOM 901 C CA . LEU A 1 117 ? 5.464 5.247 7.264 1.00 89.38 117 LEU A CA 1
ATOM 902 C C . LEU A 1 117 ? 4.869 6.399 8.078 1.00 89.38 117 LEU A C 1
ATOM 904 O O . LEU A 1 117 ? 4.371 6.187 9.185 1.00 89.38 117 LEU A O 1
ATOM 908 N N . LYS A 1 118 ? 4.903 7.613 7.521 1.00 89.81 118 LYS A N 1
ATOM 909 C CA . LYS A 1 118 ? 4.262 8.782 8.118 1.00 89.81 118 LYS A CA 1
ATOM 910 C C . LYS A 1 118 ? 2.743 8.606 8.181 1.00 89.81 118 LYS A C 1
ATOM 912 O O . LYS A 1 118 ? 2.188 8.818 9.249 1.00 89.81 118 LYS A O 1
ATOM 917 N N . GLU A 1 119 ? 2.099 8.183 7.095 1.00 87.94 119 GLU A N 1
ATOM 918 C CA . GLU A 1 119 ? 0.648 7.943 7.054 1.00 87.94 119 GLU A CA 1
ATOM 919 C C . GLU A 1 119 ? 0.207 6.905 8.087 1.00 87.94 119 GLU A C 1
ATOM 921 O O . GLU A 1 119 ? -0.685 7.185 8.878 1.00 87.94 119 GLU A O 1
ATOM 926 N N . VAL A 1 120 ? 0.884 5.755 8.167 1.00 86.88 120 VAL A N 1
ATOM 927 C CA . VAL A 1 120 ? 0.593 4.719 9.173 1.00 86.88 120 VAL A CA 1
ATOM 928 C C . VAL A 1 120 ? 0.763 5.263 10.595 1.00 86.88 120 VAL A C 1
ATOM 930 O O . VAL A 1 120 ? -0.040 4.955 11.472 1.00 86.88 120 VAL A O 1
ATOM 933 N N . THR A 1 121 ? 1.780 6.096 10.831 1.00 88.62 121 THR A N 1
ATOM 934 C CA . THR A 1 121 ? 2.014 6.722 12.145 1.00 88.62 121 THR A CA 1
ATOM 935 C C . THR A 1 121 ? 0.929 7.748 12.491 1.00 88.62 121 THR A C 1
ATOM 937 O O . THR A 1 121 ? 0.465 7.801 13.633 1.00 88.62 121 THR A O 1
ATOM 940 N N . ASP A 1 122 ? 0.525 8.568 11.521 1.00 89.81 122 ASP A N 1
ATOM 941 C CA . ASP A 1 122 ? -0.521 9.578 11.687 1.00 89.81 122 ASP A CA 1
ATOM 942 C C . ASP A 1 122 ? -1.883 8.892 11.938 1.00 89.81 122 ASP A C 1
ATOM 944 O O . ASP A 1 122 ? -2.596 9.268 12.874 1.00 89.81 122 ASP A O 1
ATOM 948 N N . ASP A 1 123 ? -2.188 7.816 11.204 1.00 86.56 123 ASP A N 1
ATOM 949 C CA . ASP A 1 123 ? -3.362 6.957 11.403 1.00 86.56 123 ASP A CA 1
ATOM 950 C C . ASP A 1 123 ? -3.362 6.293 12.784 1.00 86.56 123 ASP A C 1
ATOM 952 O O . ASP A 1 123 ? -4.367 6.332 13.497 1.00 86.56 123 ASP A O 1
ATOM 956 N N . GLU A 1 124 ? -2.227 5.724 13.204 1.00 88.69 124 GLU A N 1
ATOM 957 C CA . GLU A 1 124 ? -2.061 5.136 14.535 1.00 88.69 124 GLU A CA 1
ATOM 958 C C . GLU A 1 124 ? -2.394 6.166 15.621 1.00 88.69 124 GLU A C 1
ATOM 960 O O . GLU A 1 124 ? -3.120 5.874 16.577 1.00 88.69 124 GLU A O 1
ATOM 965 N N . GLN A 1 125 ? -1.891 7.392 15.475 1.00 89.38 125 GLN A N 1
ATOM 966 C CA . GLN A 1 125 ? -2.136 8.461 16.433 1.00 89.38 125 GLN A CA 1
ATOM 967 C C . GLN A 1 125 ? -3.600 8.915 16.429 1.00 89.38 125 GLN A C 1
ATOM 969 O O . GLN A 1 125 ? -4.179 9.136 17.499 1.00 89.38 125 GLN A O 1
ATOM 974 N N . GLN A 1 126 ? -4.218 9.024 15.255 1.00 88.31 126 GLN A N 1
ATOM 975 C CA . GLN A 1 126 ? -5.628 9.376 15.124 1.00 88.31 126 GLN A CA 1
ATOM 976 C C . GLN A 1 126 ? -6.535 8.305 15.742 1.00 88.31 126 GLN A C 1
ATOM 978 O O . GLN A 1 126 ? -7.442 8.632 16.513 1.00 88.31 126 GLN A O 1
ATOM 983 N N . ASP A 1 127 ? -6.276 7.028 15.476 1.00 86.75 127 ASP A N 1
ATOM 984 C CA . ASP A 1 127 ? -7.085 5.939 16.015 1.00 86.75 127 ASP A CA 1
ATOM 985 C C . ASP A 1 127 ? -6.874 5.788 17.539 1.00 86.75 127 ASP A C 1
ATOM 987 O O . ASP A 1 127 ? -7.835 5.537 18.272 1.00 86.75 127 ASP A O 1
ATOM 991 N N . LYS A 1 128 ? -5.676 6.084 18.074 1.00 87.12 128 LYS A N 1
ATOM 992 C CA . LYS A 1 128 ? -5.452 6.208 19.532 1.00 87.12 128 LYS A CA 1
ATOM 993 C C . LYS A 1 128 ? -6.305 7.299 20.179 1.00 87.12 128 LYS A C 1
ATOM 995 O O . LYS A 1 128 ? -6.780 7.106 21.298 1.00 87.12 128 LYS A O 1
ATOM 1000 N N . ILE A 1 129 ? -6.520 8.434 19.509 1.00 88.62 129 ILE A N 1
ATOM 1001 C CA . ILE A 1 129 ? -7.396 9.507 20.014 1.00 88.62 129 ILE A CA 1
ATOM 1002 C C . ILE A 1 129 ? -8.853 9.020 20.077 1.00 88.62 129 ILE A C 1
ATOM 1004 O O . ILE A 1 129 ? -9.565 9.320 21.040 1.00 88.62 129 ILE A O 1
ATOM 1008 N N . ARG A 1 130 ? -9.288 8.211 19.100 1.00 86.62 130 ARG A N 1
ATOM 1009 C CA . ARG A 1 130 ? -10.646 7.636 19.043 1.00 86.62 130 ARG A CA 1
ATOM 1010 C C . ARG A 1 130 ? -10.922 6.611 20.148 1.00 86.62 130 ARG A C 1
ATOM 1012 O O . ARG A 1 130 ? -12.080 6.394 20.482 1.00 86.62 130 ARG A O 1
ATOM 1019 N N . CYS A 1 131 ? -9.897 6.042 20.782 1.00 86.62 131 CYS A N 1
ATOM 1020 C CA . CYS A 1 131 ? -10.036 5.046 21.853 1.00 86.62 131 CYS A CA 1
ATOM 1021 C C . CYS A 1 131 ? -10.655 5.549 23.178 1.00 86.62 131 CYS A C 1
ATOM 1023 O O . CYS A 1 131 ? -10.713 4.772 24.136 1.00 86.62 131 CYS A O 1
ATOM 1025 N N . THR A 1 132 ? -11.082 6.818 23.289 1.00 69.62 132 THR A N 1
ATOM 1026 C CA . THR A 1 132 ? -11.774 7.401 24.468 1.00 69.62 132 THR A CA 1
ATOM 1027 C C . THR A 1 132 ? -11.251 6.871 25.813 1.00 69.62 132 THR A C 1
ATOM 1029 O O . THR A 1 132 ? -11.989 6.334 26.638 1.00 69.62 132 THR A O 1
ATOM 1032 N N . SER A 1 133 ? -9.940 7.004 26.043 1.00 65.56 133 SER A N 1
ATOM 1033 C CA . SER A 1 133 ? -9.235 6.679 27.301 1.00 65.56 133 SER A CA 1
ATOM 1034 C C . SER A 1 133 ? -9.174 5.203 27.748 1.00 65.56 133 SER A C 1
ATOM 1036 O O . SER A 1 133 ? -8.727 4.927 28.862 1.00 65.56 133 SER A O 1
ATOM 1038 N N . LYS A 1 134 ? -9.516 4.222 26.900 1.00 83.06 134 LYS A N 1
ATOM 1039 C CA . LYS A 1 134 ? -9.264 2.803 27.219 1.00 83.06 134 LYS A CA 1
ATOM 1040 C C . LYS A 1 134 ? -7.809 2.423 26.919 1.00 83.06 134 LYS A C 1
ATOM 1042 O O . LYS A 1 134 ? -7.439 2.237 25.761 1.00 83.06 134 LYS A O 1
ATOM 1047 N N . THR A 1 135 ? -6.998 2.228 27.963 1.00 85.00 135 THR A N 1
ATOM 1048 C CA . THR A 1 135 ? -5.573 1.840 27.855 1.00 85.00 135 THR A CA 1
ATOM 1049 C C . THR A 1 135 ? -5.358 0.614 26.965 1.00 85.00 135 THR A C 1
ATOM 1051 O O . THR A 1 135 ? -4.435 0.598 26.158 1.00 85.00 135 THR A O 1
ATOM 1054 N N . ASN A 1 136 ? -6.246 -0.383 27.037 1.00 86.81 136 ASN A N 1
ATOM 1055 C CA . ASN A 1 136 ? -6.145 -1.593 26.214 1.00 86.81 136 ASN A CA 1
ATOM 1056 C C . ASN A 1 136 ? -6.325 -1.310 24.712 1.00 86.81 136 ASN A C 1
ATOM 1058 O O . ASN A 1 136 ? -5.648 -1.929 23.900 1.00 86.81 136 ASN A O 1
ATOM 1062 N N . CYS A 1 137 ? -7.188 -0.357 24.343 1.00 88.56 137 CYS A N 1
ATOM 1063 C CA . CYS A 1 137 ? -7.376 0.064 22.951 1.00 88.56 137 CYS A CA 1
ATOM 1064 C C . CYS A 1 137 ? -6.112 0.751 22.420 1.00 88.56 137 CYS A C 1
ATOM 1066 O O . CYS A 1 137 ? -5.597 0.380 21.370 1.00 88.56 137 CYS A O 1
ATOM 1068 N N . VAL A 1 138 ? -5.549 1.678 23.205 1.00 87.00 138 VAL A N 1
ATOM 1069 C CA . VAL A 1 138 ? -4.309 2.393 22.860 1.00 87.00 138 VAL A CA 1
ATOM 1070 C C . VAL A 1 138 ? -3.130 1.429 22.699 1.00 87.00 138 VAL A C 1
ATOM 1072 O O . VAL A 1 138 ? -2.352 1.571 21.757 1.00 87.00 138 VAL A O 1
ATOM 1075 N N . LEU A 1 139 ? -3.006 0.436 23.587 1.00 87.56 139 LEU A N 1
ATOM 1076 C CA . LEU A 1 139 ? -1.966 -0.595 23.500 1.00 87.56 139 LEU A CA 1
ATOM 1077 C C . LEU A 1 139 ? -2.146 -1.495 22.273 1.00 87.56 139 LEU A C 1
ATOM 1079 O O . LEU A 1 139 ? -1.166 -1.795 21.600 1.00 87.56 139 LEU A O 1
ATOM 1083 N N . CYS A 1 140 ? -3.383 -1.893 21.968 1.00 89.31 140 CYS A N 1
ATOM 1084 C CA . CYS A 1 140 ? -3.718 -2.702 20.796 1.00 89.31 140 CYS A CA 1
ATOM 1085 C C . CYS A 1 140 ? -3.327 -1.985 19.491 1.00 89.31 140 CYS A C 1
ATOM 1087 O O . CYS A 1 140 ? -2.614 -2.554 18.667 1.00 89.31 140 CYS A O 1
ATOM 1089 N N . ILE A 1 141 ? -3.695 -0.704 19.352 1.00 88.00 141 ILE A N 1
ATOM 1090 C CA . ILE A 1 141 ? -3.338 0.119 18.186 1.00 88.00 141 ILE A CA 1
ATOM 1091 C C . ILE A 1 141 ? -1.825 0.340 18.100 1.00 88.00 141 ILE A C 1
ATOM 1093 O O . ILE A 1 141 ? -1.245 0.189 17.030 1.00 88.00 141 ILE A O 1
ATOM 1097 N N . GLY A 1 142 ? -1.164 0.638 19.224 1.00 84.56 142 GLY A N 1
ATOM 1098 C CA . GLY A 1 142 ? 0.289 0.828 19.242 1.00 84.56 142 GLY A CA 1
ATOM 1099 C C . GLY A 1 142 ? 1.075 -0.432 18.864 1.00 84.56 142 GLY A C 1
ATOM 1100 O O . GLY A 1 142 ? 2.064 -0.360 18.134 1.00 84.56 142 GLY A O 1
ATOM 1101 N N . ALA A 1 143 ? 0.625 -1.605 19.315 1.00 84.88 143 ALA A N 1
ATOM 1102 C CA . ALA A 1 143 ? 1.218 -2.879 18.918 1.00 84.88 143 ALA A CA 1
ATOM 1103 C C . ALA A 1 143 ? 1.040 -3.143 17.412 1.00 84.88 143 ALA A C 1
ATOM 1105 O O . ALA A 1 143 ? 1.985 -3.569 16.752 1.00 84.88 143 ALA A O 1
ATOM 1106 N N . ALA A 1 144 ? -0.139 -2.839 16.860 1.00 85.25 144 ALA A N 1
ATOM 1107 C CA . ALA A 1 144 ? -0.391 -2.959 15.426 1.00 85.25 144 ALA A CA 1
ATOM 1108 C C . ALA A 1 144 ? 0.503 -2.016 14.598 1.00 85.25 144 ALA A C 1
ATOM 1110 O O . ALA A 1 144 ? 1.122 -2.457 13.630 1.00 85.25 144 ALA A O 1
ATOM 1111 N N . GLY A 1 145 ? 0.615 -0.744 14.995 1.00 82.56 145 GLY A N 1
ATOM 1112 C CA . GLY A 1 145 ? 1.414 0.254 14.274 1.00 82.56 145 GLY A CA 1
ATOM 1113 C C . GLY A 1 145 ? 2.910 -0.069 14.270 1.00 82.56 145 GLY A C 1
ATOM 1114 O O . GLY A 1 145 ? 3.541 -0.120 13.213 1.00 82.56 145 GLY A O 1
ATOM 1115 N N . THR A 1 146 ? 3.473 -0.402 15.437 1.00 81.31 146 THR A N 1
ATOM 1116 C CA . THR A 1 146 ? 4.898 -0.771 15.563 1.00 81.31 146 THR A CA 1
ATOM 1117 C C . THR A 1 146 ? 5.277 -2.009 14.750 1.00 81.31 146 THR A C 1
ATOM 1119 O O . THR A 1 146 ? 6.348 -2.031 14.138 1.00 81.31 146 THR A O 1
ATOM 1122 N N . ALA A 1 147 ? 4.404 -3.020 14.694 1.00 80.69 147 ALA A N 1
ATOM 1123 C CA . ALA A 1 147 ? 4.615 -4.194 13.853 1.00 80.69 147 ALA A CA 1
ATOM 1124 C C . ALA A 1 147 ? 4.597 -3.834 12.356 1.00 80.69 147 ALA A C 1
ATOM 1126 O O . ALA A 1 147 ? 5.454 -4.302 11.606 1.00 80.69 147 ALA A O 1
ATOM 1127 N N . GLY A 1 148 ? 3.668 -2.971 11.930 1.00 79.62 148 GLY A N 1
ATOM 1128 C CA . GLY A 1 148 ? 3.547 -2.537 10.537 1.00 79.62 148 GLY A CA 1
ATOM 1129 C C . GLY A 1 148 ? 4.775 -1.769 10.039 1.00 79.62 148 GLY A C 1
ATOM 1130 O O . GLY A 1 148 ? 5.349 -2.120 9.008 1.00 79.62 148 GLY A O 1
ATOM 1131 N N . VAL A 1 149 ? 5.232 -0.774 10.808 1.00 82.38 149 VAL A N 1
ATOM 1132 C CA . VAL A 1 149 ? 6.386 0.081 10.462 1.00 82.38 149 VAL A CA 1
ATOM 1133 C C . VAL A 1 149 ? 7.662 -0.732 10.224 1.00 82.38 149 VAL A C 1
ATOM 1135 O O . VAL A 1 149 ? 8.382 -0.484 9.257 1.00 82.38 149 VAL A O 1
ATOM 1138 N N . GLY A 1 150 ? 7.935 -1.728 11.074 1.00 78.31 150 GLY A N 1
ATOM 1139 C CA . GLY A 1 150 ? 9.135 -2.559 10.945 1.00 78.31 150 GLY A CA 1
ATOM 1140 C C . GLY A 1 150 ? 9.172 -3.368 9.646 1.00 78.31 150 GLY A C 1
ATOM 1141 O O . GLY A 1 150 ? 10.228 -3.499 9.030 1.00 78.31 150 GLY A O 1
ATOM 1142 N N . VAL A 1 151 ? 8.020 -3.884 9.209 1.00 83.94 151 VAL A N 1
ATOM 1143 C CA . VAL A 1 151 ? 7.916 -4.686 7.980 1.00 83.94 151 VAL A CA 1
ATOM 1144 C C . VAL A 1 151 ? 8.032 -3.802 6.738 1.00 83.94 151 VAL A C 1
ATOM 1146 O O . VAL A 1 151 ? 8.765 -4.162 5.817 1.00 83.94 151 VAL A O 1
ATOM 1149 N N . ILE A 1 152 ? 7.393 -2.625 6.736 1.00 85.12 152 ILE A N 1
ATOM 1150 C CA . ILE A 1 152 ? 7.431 -1.670 5.612 1.00 85.12 152 ILE A CA 1
ATOM 1151 C C . ILE A 1 152 ? 8.874 -1.305 5.248 1.00 85.12 152 ILE A C 1
ATOM 1153 O O . ILE A 1 152 ? 9.235 -1.337 4.072 1.00 85.12 152 ILE A O 1
ATOM 1157 N N . ALA A 1 153 ? 9.724 -1.068 6.253 1.00 81.31 153 ALA A N 1
ATOM 1158 C CA . ALA A 1 153 ? 11.121 -0.695 6.038 1.00 81.31 153 ALA A CA 1
ATOM 1159 C C . ALA A 1 153 ? 11.960 -1.767 5.314 1.00 81.31 153 ALA A C 1
ATOM 1161 O O . ALA A 1 153 ? 12.991 -1.472 4.709 1.00 81.31 153 ALA A O 1
ATOM 1162 N N . SER A 1 154 ? 11.532 -3.032 5.355 1.00 85.81 154 SER A N 1
ATOM 1163 C CA . SER A 1 154 ? 12.228 -4.126 4.669 1.00 85.81 154 SER A CA 1
ATOM 1164 C C . SER A 1 154 ? 11.840 -4.272 3.192 1.00 85.81 154 SER A C 1
ATOM 1166 O O . SER A 1 154 ? 12.584 -4.876 2.417 1.00 85.81 154 SER A O 1
ATOM 1168 N N . CYS A 1 155 ? 10.708 -3.696 2.776 1.00 88.19 155 CYS A N 1
ATOM 1169 C CA . CYS A 1 155 ? 10.112 -3.958 1.467 1.00 88.19 1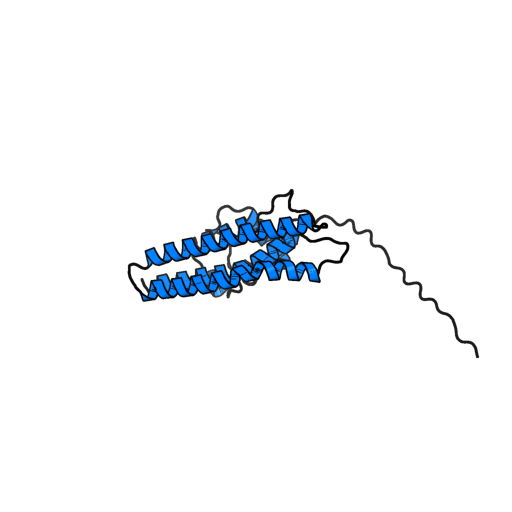55 CYS A CA 1
ATOM 1170 C C . CYS A 1 155 ? 10.912 -3.395 0.296 1.00 88.19 155 CYS A C 1
ATOM 1172 O O . CYS A 1 155 ? 10.946 -3.996 -0.779 1.00 88.19 155 CYS A O 1
ATOM 1174 N N . THR A 1 156 ? 11.601 -2.276 0.509 1.00 83.38 156 THR A N 1
ATOM 1175 C CA . THR A 1 156 ? 12.465 -1.664 -0.504 1.00 83.38 156 THR A CA 1
ATOM 1176 C C . THR A 1 156 ? 13.591 -2.613 -0.900 1.00 83.38 156 THR A C 1
ATOM 1178 O O . THR A 1 156 ? 13.769 -2.890 -2.080 1.00 83.38 156 THR A O 1
ATOM 1181 N N . ALA A 1 157 ? 14.292 -3.219 0.063 1.00 79.88 157 ALA A N 1
ATOM 1182 C CA . ALA A 1 157 ? 15.369 -4.161 -0.245 1.00 79.88 157 ALA A CA 1
ATOM 1183 C C . ALA A 1 157 ? 14.875 -5.399 -1.019 1.00 79.88 157 ALA A C 1
ATOM 1185 O O . ALA A 1 157 ? 15.554 -5.849 -1.941 1.00 79.88 157 ALA A O 1
ATOM 1186 N N . THR A 1 158 ? 13.691 -5.920 -0.682 1.00 80.81 158 THR A N 1
ATOM 1187 C CA . THR A 1 158 ? 13.095 -7.076 -1.370 1.00 80.81 158 THR A CA 1
ATOM 1188 C C . THR A 1 158 ? 12.741 -6.754 -2.818 1.00 80.81 158 THR A C 1
ATOM 1190 O O . THR A 1 158 ? 13.135 -7.496 -3.715 1.00 80.81 158 THR A O 1
ATOM 1193 N N . ALA A 1 159 ? 12.070 -5.626 -3.066 1.00 81.00 159 ALA A N 1
ATOM 1194 C CA . ALA A 1 159 ? 11.657 -5.242 -4.414 1.00 81.00 159 ALA A CA 1
ATOM 1195 C C . ALA A 1 159 ? 12.851 -5.015 -5.349 1.00 81.00 159 ALA A C 1
ATOM 1197 O O . ALA A 1 159 ? 12.857 -5.486 -6.486 1.00 81.00 159 ALA A O 1
ATOM 1198 N N . LEU A 1 160 ? 13.901 -4.355 -4.845 1.00 77.00 160 LEU A N 1
ATOM 1199 C CA . LEU A 1 160 ? 15.133 -4.166 -5.607 1.00 77.00 160 LEU A CA 1
ATOM 1200 C C . LEU A 1 160 ? 15.916 -5.492 -5.775 1.00 77.00 160 LEU A C 1
ATOM 1202 O O . LEU A 1 160 ? 16.674 -5.665 -6.725 1.00 77.00 160 LEU A O 1
ATOM 1206 N N . GLY A 1 161 ? 15.761 -6.449 -4.859 1.00 75.00 161 GLY A N 1
ATOM 1207 C CA . GLY A 1 161 ? 16.402 -7.760 -4.955 1.00 75.00 161 GLY A CA 1
ATOM 1208 C C . GLY A 1 161 ? 15.783 -8.655 -6.029 1.00 75.00 161 GLY A C 1
ATOM 1209 O O . GLY A 1 161 ? 16.513 -9.269 -6.804 1.00 75.00 161 GLY A O 1
ATOM 1210 N N . GLU A 1 162 ? 14.452 -8.717 -6.100 1.00 71.50 162 GLU A N 1
ATOM 1211 C CA . GLU A 1 162 ? 13.738 -9.592 -7.040 1.00 71.50 162 GLU A CA 1
ATOM 1212 C C . GLU A 1 162 ? 14.036 -9.236 -8.496 1.00 71.50 162 GLU A C 1
ATOM 1214 O O . GLU A 1 162 ? 14.449 -10.096 -9.273 1.00 71.50 162 GLU A O 1
ATOM 1219 N N . GLU A 1 163 ? 13.933 -7.960 -8.853 1.00 67.25 163 GLU A N 1
ATOM 1220 C CA . GLU A 1 163 ? 14.175 -7.513 -10.225 1.00 67.25 163 GLU A CA 1
ATOM 1221 C C . GLU A 1 163 ? 15.655 -7.616 -10.623 1.00 67.25 163 GLU A C 1
ATOM 1223 O O . GLU A 1 163 ? 15.980 -7.856 -11.784 1.00 67.25 163 GLU A O 1
ATOM 1228 N N . ALA A 1 164 ? 16.590 -7.484 -9.674 1.00 65.62 164 ALA A N 1
ATOM 1229 C CA . ALA A 1 164 ? 18.009 -7.734 -9.942 1.00 65.62 164 ALA A CA 1
ATOM 1230 C C . ALA A 1 164 ? 18.303 -9.213 -10.273 1.00 65.62 164 ALA A C 1
ATOM 1232 O O . ALA A 1 164 ? 19.291 -9.503 -10.950 1.00 65.62 164 ALA A O 1
ATOM 1233 N N . LEU A 1 165 ? 17.461 -10.142 -9.808 1.00 60.59 165 LEU A N 1
ATOM 1234 C CA . LEU A 1 165 ? 17.600 -11.581 -10.046 1.00 60.59 165 LEU A CA 1
ATOM 1235 C C . LEU A 1 165 ? 16.852 -12.054 -11.301 1.00 60.59 165 LEU A C 1
ATOM 1237 O O . LEU A 1 165 ? 17.267 -13.038 -11.915 1.00 60.59 165 LEU A O 1
ATOM 1241 N N . THR A 1 166 ? 15.758 -11.386 -11.678 1.00 64.25 166 THR A N 1
ATOM 1242 C CA . THR A 1 166 ? 14.883 -11.793 -12.791 1.00 64.25 166 THR A CA 1
ATOM 1243 C C . THR A 1 166 ? 15.159 -11.046 -14.095 1.00 64.25 166 THR A C 1
ATOM 1245 O O . THR A 1 166 ? 14.897 -11.591 -15.172 1.00 64.25 166 THR A O 1
ATOM 1248 N N . ALA A 1 167 ? 15.715 -9.831 -14.043 1.00 60.94 167 ALA A N 1
ATOM 1249 C CA . ALA A 1 167 ? 16.023 -9.074 -15.247 1.00 60.94 167 ALA A CA 1
ATOM 1250 C C . ALA A 1 167 ? 17.170 -9.732 -16.030 1.00 60.94 167 ALA A C 1
ATOM 1252 O O . ALA A 1 167 ? 18.293 -9.886 -15.543 1.00 60.94 167 ALA A O 1
ATOM 1253 N N . ALA A 1 168 ? 16.917 -10.076 -17.298 1.00 57.25 168 ALA A N 1
ATOM 1254 C CA . ALA A 1 168 ? 18.000 -10.413 -18.214 1.00 57.25 168 ALA A CA 1
ATOM 1255 C C . ALA A 1 168 ? 18.980 -9.220 -18.283 1.00 57.25 168 ALA A C 1
ATOM 1257 O O . ALA A 1 168 ? 18.521 -8.079 -18.393 1.00 57.25 168 ALA A O 1
ATOM 1258 N N . PRO A 1 169 ? 20.309 -9.442 -18.289 1.00 55.06 169 PRO A N 1
ATOM 1259 C CA . PRO A 1 169 ? 21.312 -8.371 -18.189 1.00 55.06 169 PRO A CA 1
ATOM 1260 C C . PRO A 1 169 ? 21.232 -7.316 -19.307 1.00 55.06 169 PRO A C 1
ATOM 1262 O O . PRO A 1 169 ? 21.847 -6.259 -19.210 1.00 55.06 169 PRO A O 1
ATOM 1265 N N . THR A 1 170 ? 20.474 -7.584 -20.371 1.00 55.72 170 THR A N 1
ATOM 1266 C CA . THR A 1 170 ? 20.254 -6.692 -21.515 1.00 55.72 170 THR A CA 1
ATOM 1267 C C . THR A 1 170 ? 18.877 -6.023 -21.538 1.00 55.72 170 THR A C 1
ATOM 1269 O O . THR A 1 170 ? 18.680 -5.097 -22.321 1.00 55.72 170 THR A O 1
ATOM 1272 N N . ALA A 1 171 ? 17.920 -6.472 -20.720 1.00 61.69 171 ALA A N 1
ATOM 1273 C CA . ALA A 1 171 ? 16.531 -6.013 -20.781 1.00 61.69 171 ALA A CA 1
ATOM 1274 C C . ALA A 1 171 ? 16.272 -4.743 -19.957 1.00 61.69 171 ALA A C 1
ATOM 1276 O O . ALA A 1 171 ? 15.255 -4.089 -20.178 1.00 61.69 171 ALA A O 1
ATOM 1277 N N . GLY A 1 172 ? 17.175 -4.385 -19.039 1.00 65.75 172 GLY A N 1
ATOM 1278 C CA . GLY A 1 172 ? 16.973 -3.282 -18.099 1.00 65.75 172 GLY A CA 1
ATOM 1279 C C . GLY A 1 172 ? 15.860 -3.560 -17.082 1.00 65.75 172 GLY A C 1
ATOM 1280 O O . GLY A 1 172 ? 15.115 -4.533 -17.188 1.00 65.75 172 GLY A O 1
ATOM 1281 N N . TRP A 1 173 ? 15.768 -2.683 -16.094 1.00 72.44 173 TRP A N 1
ATOM 1282 C CA . TRP A 1 173 ? 14.863 -2.769 -14.953 1.00 72.44 173 TRP A CA 1
ATOM 1283 C C . TRP A 1 173 ? 13.528 -2.112 -15.233 1.00 72.44 173 TRP A C 1
ATOM 1285 O O . TRP A 1 173 ? 13.520 -0.961 -15.660 1.00 72.44 173 TRP A O 1
ATOM 1295 N N . SER A 1 174 ? 12.409 -2.775 -14.966 1.00 79.75 174 SER A N 1
ATOM 1296 C CA . SER A 1 174 ? 11.116 -2.112 -15.108 1.00 79.75 174 SER A CA 1
ATOM 1297 C C . SER A 1 174 ? 10.742 -1.338 -13.849 1.00 79.75 174 SER A C 1
ATOM 1299 O O . SER A 1 174 ? 10.499 -1.926 -12.800 1.00 79.75 174 SER A O 1
ATOM 1301 N N . THR A 1 175 ? 10.629 -0.012 -13.955 1.00 80.44 175 THR A N 1
ATOM 1302 C CA . THR A 1 175 ? 10.148 0.825 -12.847 1.00 80.44 175 THR A CA 1
ATOM 1303 C C . THR A 1 175 ? 8.748 0.406 -12.386 1.00 80.44 175 THR A C 1
ATOM 1305 O O . THR A 1 175 ? 8.485 0.405 -11.187 1.00 80.44 175 THR A O 1
ATOM 1308 N N . ALA A 1 176 ? 7.864 0.011 -13.312 1.00 82.94 176 ALA A N 1
ATOM 1309 C CA . ALA A 1 176 ? 6.509 -0.431 -12.988 1.00 82.94 176 ALA A CA 1
ATOM 1310 C C . ALA A 1 176 ? 6.492 -1.746 -12.208 1.00 82.94 176 ALA A C 1
ATOM 1312 O O . ALA A 1 176 ? 5.818 -1.829 -11.182 1.00 82.94 176 ALA A O 1
ATOM 1313 N N . ALA A 1 177 ? 7.288 -2.727 -12.637 1.00 85.06 177 ALA A N 1
ATOM 1314 C CA . ALA A 1 177 ? 7.431 -4.001 -11.938 1.00 85.06 177 ALA A CA 1
ATOM 1315 C C . ALA A 1 177 ? 8.016 -3.813 -10.530 1.00 85.06 177 ALA A C 1
ATOM 1317 O O . ALA A 1 177 ? 7.448 -4.297 -9.552 1.00 85.06 177 ALA A O 1
ATOM 1318 N N . VAL A 1 178 ? 9.102 -3.037 -10.408 1.00 86.12 178 VAL A N 1
ATOM 1319 C CA . VAL A 1 178 ? 9.751 -2.756 -9.116 1.00 86.12 178 VAL A CA 1
ATOM 1320 C C . VAL A 1 178 ? 8.774 -2.078 -8.156 1.00 86.12 178 VAL A C 1
ATOM 1322 O O . VAL A 1 178 ? 8.653 -2.499 -7.005 1.00 86.12 178 VAL A O 1
ATOM 1325 N N . ILE A 1 179 ? 8.063 -1.041 -8.613 1.00 88.56 179 ILE A N 1
ATOM 1326 C CA . ILE A 1 179 ? 7.086 -0.331 -7.782 1.00 88.56 179 ILE A CA 1
ATOM 1327 C C . ILE A 1 179 ? 5.932 -1.259 -7.406 1.00 88.56 179 ILE A C 1
ATOM 1329 O O . ILE A 1 179 ? 5.535 -1.268 -6.247 1.00 88.56 179 ILE A O 1
ATOM 1333 N N . ALA A 1 180 ? 5.425 -2.083 -8.322 1.00 90.25 180 ALA A N 1
ATOM 1334 C CA . ALA A 1 180 ? 4.348 -3.019 -8.016 1.00 90.25 180 ALA A CA 1
ATOM 1335 C C . ALA A 1 180 ? 4.762 -4.088 -6.994 1.00 90.25 180 ALA A C 1
ATOM 1337 O O . ALA A 1 180 ? 4.022 -4.321 -6.040 1.00 90.25 180 ALA A O 1
ATOM 1338 N N . THR A 1 181 ? 5.953 -4.684 -7.128 1.00 90.06 181 THR A N 1
ATOM 1339 C CA . THR A 1 181 ? 6.506 -5.612 -6.125 1.00 90.06 181 THR A CA 1
ATOM 1340 C C . THR A 1 181 ? 6.660 -4.922 -4.772 1.00 90.06 181 THR A C 1
ATOM 1342 O O . THR A 1 181 ? 6.292 -5.469 -3.730 1.00 90.06 181 THR A O 1
ATOM 1345 N N . TRP A 1 182 ? 7.188 -3.699 -4.773 1.00 91.06 182 TRP A N 1
ATOM 1346 C CA . TRP A 1 182 ? 7.357 -2.910 -3.562 1.00 91.06 182 TRP A CA 1
ATOM 1347 C C . TRP A 1 182 ? 6.018 -2.606 -2.877 1.00 91.06 182 TRP A C 1
ATOM 1349 O O . TRP A 1 182 ? 5.868 -2.850 -1.677 1.00 91.06 182 TRP A O 1
ATOM 1359 N N . VAL A 1 183 ? 5.018 -2.160 -3.645 1.00 92.94 183 VAL A N 1
ATOM 1360 C CA . VAL A 1 183 ? 3.655 -1.923 -3.157 1.00 92.94 183 VAL A CA 1
ATOM 1361 C C . VAL A 1 183 ? 3.038 -3.209 -2.629 1.00 92.94 183 VAL A C 1
ATOM 1363 O O . VAL A 1 183 ? 2.484 -3.186 -1.537 1.00 92.94 183 VAL A O 1
ATOM 1366 N N . ALA A 1 184 ? 3.164 -4.337 -3.332 1.00 92.50 184 ALA A N 1
ATOM 1367 C CA . ALA A 1 184 ? 2.652 -5.623 -2.862 1.00 92.50 184 ALA A CA 1
ATOM 1368 C C . ALA A 1 184 ? 3.274 -6.035 -1.519 1.00 92.50 184 ALA A C 1
ATOM 1370 O O . ALA A 1 184 ? 2.596 -6.615 -0.674 1.00 92.50 184 ALA A O 1
ATOM 1371 N N . CYS A 1 185 ? 4.546 -5.709 -1.283 1.00 93.31 185 CYS A N 1
ATOM 1372 C CA . CYS A 1 185 ? 5.186 -5.961 0.002 1.00 93.31 185 CYS A CA 1
ATOM 1373 C C . CYS A 1 185 ? 4.630 -5.063 1.119 1.00 93.31 185 CYS A C 1
ATOM 1375 O O . CYS A 1 185 ? 4.350 -5.563 2.206 1.00 93.31 185 CYS A O 1
ATOM 1377 N N . ILE A 1 186 ? 4.433 -3.766 0.860 1.00 92.69 186 ILE A N 1
ATOM 1378 C CA . ILE A 1 186 ? 3.926 -2.790 1.846 1.00 92.69 186 ILE A CA 1
ATOM 1379 C C . ILE A 1 186 ? 2.430 -2.941 2.105 1.00 92.69 186 ILE A C 1
ATOM 1381 O O . ILE A 1 186 ? 1.961 -2.716 3.221 1.00 92.69 186 ILE A O 1
ATOM 1385 N N . ALA A 1 187 ? 1.665 -3.346 1.099 1.00 93.81 187 ALA A N 1
ATOM 1386 C CA . ALA A 1 187 ? 0.224 -3.477 1.209 1.00 93.81 187 ALA A CA 1
ATOM 1387 C C . ALA A 1 187 ? -0.174 -4.496 2.291 1.00 93.81 187 ALA A C 1
ATOM 1389 O O . ALA A 1 187 ? -1.185 -4.314 2.962 1.00 93.81 187 ALA A O 1
ATOM 1390 N N . LYS A 1 188 ? 0.651 -5.522 2.524 1.00 93.69 188 LYS A N 1
ATOM 1391 C CA . LYS A 1 188 ? 0.424 -6.545 3.556 1.00 93.69 188 LYS A CA 1
ATOM 1392 C C . LYS A 1 188 ? 0.439 -5.982 4.983 1.00 93.69 188 LYS A C 1
ATOM 1394 O O . LYS A 1 188 ? -0.581 -6.097 5.664 1.00 93.69 188 LYS A O 1
ATOM 1399 N N . PRO A 1 189 ? 1.532 -5.359 5.475 1.00 91.75 189 PRO A N 1
ATOM 1400 C CA . PRO A 1 189 ? 1.544 -4.775 6.812 1.00 91.75 189 PRO A CA 1
ATOM 1401 C C . PRO A 1 189 ? 0.531 -3.637 6.972 1.00 91.75 189 PRO A C 1
ATOM 1403 O O . PRO A 1 18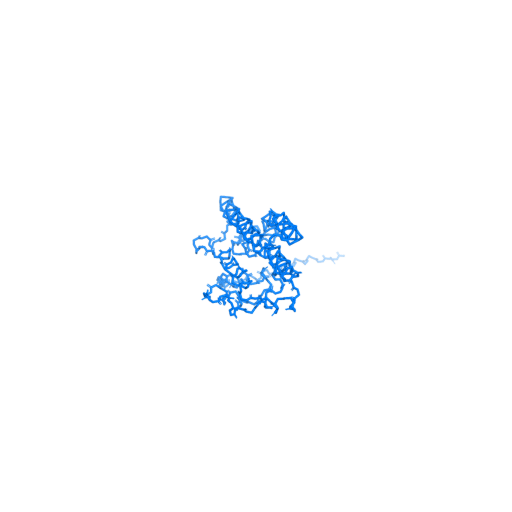9 ? -0.041 -3.517 8.052 1.00 91.75 189 PRO A O 1
ATOM 1406 N N . VAL A 1 190 ? 0.253 -2.845 5.928 1.00 91.50 190 VAL A N 1
ATOM 1407 C CA . VAL A 1 190 ? -0.780 -1.793 5.995 1.00 91.50 190 VAL A CA 1
ATOM 1408 C C . VAL A 1 190 ? -2.179 -2.405 6.138 1.00 91.50 190 VAL A C 1
ATOM 1410 O O . VAL A 1 190 ? -2.932 -2.005 7.024 1.00 91.50 190 VAL A O 1
ATOM 1413 N N . ALA A 1 191 ? -2.517 -3.426 5.344 1.00 92.62 191 ALA A N 1
ATOM 1414 C CA . ALA A 1 191 ? -3.785 -4.143 5.470 1.00 92.62 191 ALA A CA 1
ATOM 1415 C C . ALA A 1 191 ? -3.939 -4.784 6.857 1.00 92.62 191 ALA A C 1
ATOM 1417 O O . ALA A 1 191 ? -4.983 -4.645 7.494 1.00 92.62 191 ALA A O 1
ATOM 1418 N N . ALA A 1 192 ? -2.888 -5.446 7.350 1.00 90.81 192 ALA A N 1
ATOM 1419 C CA . ALA A 1 192 ? -2.882 -6.055 8.676 1.00 90.81 192 ALA A CA 1
ATOM 1420 C C . ALA A 1 192 ? -3.073 -5.012 9.789 1.00 90.81 192 ALA A C 1
ATOM 1422 O O . ALA A 1 192 ? -3.842 -5.248 10.723 1.00 90.81 192 ALA A O 1
ATOM 1423 N N . PHE A 1 193 ? -2.424 -3.848 9.673 1.00 90.56 193 PHE A N 1
ATOM 1424 C CA . PHE A 1 193 ? -2.608 -2.722 10.585 1.00 90.56 193 PHE A CA 1
ATOM 1425 C C . PHE A 1 193 ? -4.064 -2.244 10.598 1.00 90.56 193 PHE A C 1
ATOM 1427 O O . PHE A 1 193 ? -4.668 -2.205 11.667 1.00 90.56 193 PHE A O 1
ATOM 1434 N N . LEU A 1 194 ? -4.655 -1.966 9.431 1.00 89.38 194 LEU A N 1
ATOM 1435 C CA . LEU A 1 194 ? -6.038 -1.487 9.321 1.00 89.38 194 LEU A CA 1
ATOM 1436 C C . LEU A 1 194 ? -7.060 -2.492 9.872 1.00 89.38 194 LEU A C 1
ATOM 1438 O O . LEU A 1 194 ? -8.028 -2.113 10.536 1.00 89.38 194 LEU A O 1
ATOM 1442 N N . VAL A 1 195 ? -6.847 -3.787 9.624 1.00 88.75 195 VAL A N 1
ATOM 1443 C CA . VAL A 1 195 ? -7.679 -4.853 10.200 1.00 88.75 195 VAL A CA 1
ATOM 1444 C C . VAL A 1 195 ? -7.545 -4.864 11.722 1.00 88.75 195 VAL A C 1
ATOM 1446 O O . VAL A 1 195 ? -8.554 -4.889 12.433 1.00 88.75 195 VAL A O 1
ATOM 1449 N N . ALA A 1 196 ? -6.315 -4.813 12.236 1.00 88.25 196 ALA A N 1
ATOM 1450 C CA . ALA A 1 196 ? -6.058 -4.829 13.668 1.00 88.25 196 ALA A CA 1
ATOM 1451 C C . ALA A 1 196 ? -6.679 -3.613 14.369 1.00 88.25 196 ALA A C 1
ATOM 1453 O O . ALA A 1 196 ? -7.410 -3.795 15.344 1.00 88.25 196 ALA A O 1
ATOM 1454 N N . THR A 1 197 ? -6.472 -2.392 13.865 1.00 86.75 197 THR A N 1
ATOM 1455 C CA . THR A 1 197 ? -7.047 -1.175 14.462 1.00 86.75 197 THR A CA 1
ATOM 1456 C C . THR A 1 197 ? -8.571 -1.192 14.431 1.00 86.75 197 THR A C 1
ATOM 1458 O O . THR A 1 197 ? -9.199 -0.867 15.441 1.00 86.75 197 THR A O 1
ATOM 1461 N N . GLY A 1 198 ? -9.183 -1.675 13.344 1.00 85.75 198 GLY A N 1
ATOM 1462 C CA . GLY A 1 198 ? -10.631 -1.876 13.259 1.00 85.75 198 GLY A CA 1
ATOM 1463 C C . GLY A 1 198 ? -11.169 -2.806 14.355 1.00 85.75 198 GLY A C 1
ATOM 1464 O O . GLY A 1 198 ? -12.167 -2.492 15.013 1.00 85.75 198 GLY A O 1
ATOM 1465 N N . VAL A 1 199 ? -10.480 -3.921 14.622 1.00 85.88 199 VAL A N 1
ATOM 1466 C CA . VAL A 1 199 ? -10.828 -4.840 15.721 1.00 85.88 199 VAL A CA 1
ATOM 1467 C C . VAL A 1 199 ? -10.614 -4.182 17.088 1.00 85.88 199 VAL A C 1
ATOM 1469 O O . VAL A 1 199 ? -11.487 -4.293 17.957 1.00 85.88 199 VAL A O 1
ATOM 1472 N N . CYS A 1 200 ? -9.501 -3.470 17.290 1.00 86.69 200 CYS A N 1
ATOM 1473 C CA . CYS A 1 200 ? -9.209 -2.764 18.541 1.00 86.69 200 CYS A CA 1
ATOM 1474 C C . CYS A 1 200 ? -10.312 -1.745 18.876 1.00 86.69 200 CYS A C 1
ATOM 1476 O O . CYS A 1 200 ? -10.796 -1.708 20.007 1.00 86.69 200 CYS A O 1
ATOM 1478 N N . LEU A 1 201 ? -10.756 -0.953 17.896 1.00 85.62 201 LEU A N 1
ATOM 1479 C CA . LEU A 1 201 ? -11.809 0.051 18.077 1.00 85.62 201 LEU A CA 1
ATOM 1480 C C . LEU A 1 201 ? -13.174 -0.596 18.366 1.00 85.62 201 LEU A C 1
ATOM 1482 O O . LEU A 1 201 ? -13.897 -0.158 19.261 1.00 85.62 201 LEU A O 1
ATOM 1486 N N . LYS A 1 202 ? -13.520 -1.681 17.664 1.00 82.75 202 LYS A N 1
ATOM 1487 C CA . LYS A 1 202 ? -14.813 -2.367 17.830 1.00 82.75 202 LYS A CA 1
ATOM 1488 C C . LYS A 1 202 ? -14.939 -3.121 19.153 1.00 82.75 202 LYS A C 1
ATOM 1490 O O . LYS A 1 202 ? -16.009 -3.160 19.741 1.00 82.75 202 LYS A O 1
ATOM 1495 N N . THR A 1 203 ? -13.863 -3.748 19.622 1.00 75.56 203 THR A N 1
ATOM 1496 C CA . THR A 1 203 ? -13.873 -4.521 20.882 1.00 75.56 203 THR A CA 1
ATOM 1497 C C . THR A 1 203 ? -13.818 -3.641 22.128 1.00 75.56 203 THR A C 1
ATOM 1499 O O . THR A 1 203 ? -14.023 -4.125 23.242 1.00 75.56 203 THR A O 1
ATOM 1502 N N . THR A 1 204 ? -13.531 -2.351 21.955 1.00 63.47 204 THR A N 1
ATOM 1503 C CA . THR A 1 204 ? -13.374 -1.392 23.048 1.00 63.47 204 THR A CA 1
ATOM 1504 C C . THR A 1 204 ? -14.369 -0.238 22.981 1.00 63.47 204 THR A C 1
ATOM 1506 O O . THR A 1 204 ? -14.318 0.635 23.843 1.00 63.47 204 THR A O 1
ATOM 1509 N N . THR A 1 205 ? -15.317 -0.250 22.049 1.00 56.97 205 THR A N 1
ATOM 1510 C CA . THR A 1 205 ? -16.531 0.576 22.124 1.00 56.97 205 THR A CA 1
ATOM 1511 C C . THR A 1 205 ? -17.558 -0.120 23.010 1.00 56.97 205 THR A C 1
ATOM 1513 O O . THR A 1 205 ? -18.001 0.542 23.976 1.00 56.97 205 THR A O 1
#